Protein AF-A0A257LU63-F1 (afdb_monomer)

Secondary structure (DSSP, 8-state):
-HHHHHHT--TTS--SSSSHHHHHHHHHHHHHHTT--TT-TTTHHHHHHHHHHHHHHHHHTTT---S-SSSTTHHHHHHHHHHHHHHHHHHHHHTT---TTHHHHHHHHHHHHHHT--TTSS-BGGG-SSSS-B-HHHHHHHHHHHHHHHHH-S--TTHHHHHHHHHHHHHHTB-TTS-B-SSSSS-STT-SS-TTHHHHHHHHHHTT-TTSHHHHHHHHHHH-

Radius of gyration: 17.43 Å; Cα contacts (8 Å, |Δi|>4): 410; chains: 1; bounding box: 46×36×47 Å

Nearest PDB structures (foldseek):
  3k11-assembly1_A  TM=5.589E-01  e=1.452E-02  Bacteroides thetaiotaomicron VPI-5482
  3qwt-assembly1_A  TM=6.184E-01  e=3.283E-02  Salmonella enterica subsp. enterica serovar Paratyphi A
  3pmm-assembly1_A  TM=5.546E-01  e=8.650E-02  Klebsiella pneumoniae subsp. pneumoniae MGH 78578
  7ad2-assembly1_A  TM=6.049E-01  e=9.503E-01  Castellaniella defragrans
  6tfr-assembly1_A  TM=6.034E-01  e=1.940E+00  Castellaniella defragrans 65Phen

Structure (mmCIF, N/CA/C/O backbone):
data_AF-A0A257LU63-F1
#
_entry.id   AF-A0A257LU63-F1
#
loop_
_atom_site.group_PDB
_atom_site.id
_atom_site.type_symbol
_atom_site.label_atom_id
_atom_site.label_alt_id
_atom_site.label_comp_id
_atom_site.label_asym_id
_atom_site.label_entity_id
_atom_site.label_seq_id
_atom_site.pdbx_PDB_ins_code
_atom_site.Cartn_x
_atom_site.Cartn_y
_atom_site.Cartn_z
_atom_site.occupancy
_atom_site.B_iso_or_equiv
_atom_site.auth_seq_id
_atom_site.auth_comp_id
_atom_site.auth_asym_id
_atom_site.auth_atom_id
_atom_site.pdbx_PDB_model_num
ATOM 1 N N . ALA A 1 1 ? -7.610 -20.051 8.090 1.00 88.44 1 ALA A N 1
ATOM 2 C CA . ALA A 1 1 ? -6.736 -18.884 8.333 1.00 88.44 1 ALA A CA 1
ATOM 3 C C . ALA A 1 1 ? -7.427 -17.806 9.178 1.00 88.44 1 ALA A C 1
ATOM 5 O O . ALA A 1 1 ? -6.929 -17.521 10.255 1.00 88.44 1 ALA A O 1
ATOM 6 N N . LEU A 1 2 ? -8.590 -17.267 8.782 1.00 96.56 2 LEU A N 1
ATOM 7 C CA . LEU A 1 2 ? -9.252 -16.154 9.499 1.00 96.56 2 LEU A CA 1
ATOM 8 C C . LEU A 1 2 ? -9.575 -16.427 10.980 1.00 96.56 2 LEU A C 1
ATOM 10 O O . LEU A 1 2 ? -9.327 -15.580 11.830 1.00 96.56 2 LEU A O 1
ATOM 14 N N . LYS A 1 3 ? -10.011 -17.646 11.325 1.00 98.00 3 LYS A N 1
ATOM 15 C CA . LYS A 1 3 ? -10.206 -18.059 12.730 1.00 98.00 3 LYS A CA 1
ATOM 16 C C . LYS A 1 3 ? -8.941 -17.913 13.584 1.00 98.00 3 LYS A C 1
ATOM 18 O O . LYS A 1 3 ? -9.030 -17.562 14.755 1.00 98.00 3 LYS A O 1
ATOM 23 N N . TRP A 1 4 ? -7.765 -18.145 12.994 1.00 97.94 4 TRP A N 1
ATOM 24 C CA . TRP A 1 4 ? -6.490 -17.932 13.677 1.00 97.94 4 TRP A CA 1
ATOM 25 C C . TRP A 1 4 ? -6.220 -16.440 13.887 1.00 97.94 4 TRP A C 1
ATOM 27 O O . TRP A 1 4 ? -5.825 -16.066 14.985 1.00 97.94 4 TRP A O 1
ATOM 37 N N . LEU A 1 5 ? -6.497 -15.584 12.892 1.00 97.94 5 LEU A N 1
ATOM 38 C CA . LEU A 1 5 ? -6.372 -14.129 13.048 1.00 97.94 5 LEU A CA 1
ATOM 39 C C . LEU A 1 5 ? -7.262 -13.633 14.190 1.00 97.94 5 LEU A C 1
ATOM 41 O O . LEU A 1 5 ? -6.759 -12.982 15.101 1.00 97.94 5 LEU A O 1
ATOM 45 N N . LYS A 1 6 ? -8.539 -14.023 14.210 1.00 98.19 6 LYS A N 1
ATOM 46 C CA . LYS A 1 6 ? -9.473 -13.682 15.292 1.00 98.19 6 LYS A CA 1
ATOM 47 C C . LYS A 1 6 ? -8.956 -14.120 16.666 1.00 98.19 6 LYS A C 1
ATOM 49 O O . LYS A 1 6 ? -9.008 -13.344 17.613 1.00 98.19 6 LYS A O 1
ATOM 54 N N . ALA A 1 7 ? -8.438 -15.345 16.775 1.00 97.88 7 ALA A N 1
ATOM 55 C CA . ALA A 1 7 ? -7.936 -15.892 18.037 1.00 97.88 7 ALA A CA 1
ATOM 56 C C . ALA A 1 7 ? -6.608 -15.267 18.515 1.00 97.88 7 ALA A C 1
ATOM 58 O O . ALA A 1 7 ? -6.279 -15.391 19.690 1.00 97.88 7 ALA A O 1
ATOM 59 N N . ASN A 1 8 ? -5.851 -14.611 17.628 1.00 97.88 8 ASN A N 1
ATOM 60 C CA . ASN A 1 8 ? -4.533 -14.029 17.916 1.00 97.88 8 ASN A CA 1
ATOM 61 C C . ASN A 1 8 ? -4.518 -12.494 17.777 1.00 97.88 8 ASN A C 1
ATOM 63 O O . ASN A 1 8 ? -3.460 -11.898 17.570 1.00 97.88 8 ASN A O 1
ATOM 67 N N . GLN A 1 9 ? -5.685 -11.849 17.861 1.00 98.62 9 GLN A N 1
ATOM 68 C CA . GLN A 1 9 ? -5.787 -10.394 17.928 1.00 98.62 9 GLN A CA 1
ATOM 69 C C . GLN A 1 9 ? -5.396 -9.912 19.332 1.00 98.62 9 GLN A C 1
ATOM 71 O O . GLN A 1 9 ? -5.850 -10.457 20.339 1.00 98.62 9 GLN A O 1
ATOM 76 N N . ASN A 1 10 ? -4.564 -8.876 19.407 1.00 98.50 10 ASN A N 1
ATOM 77 C CA . ASN A 1 10 ? -4.198 -8.242 20.668 1.00 98.50 10 ASN A CA 1
ATOM 78 C C . ASN A 1 10 ? -5.412 -7.537 21.297 1.00 98.50 10 ASN A C 1
ATOM 80 O O . ASN A 1 10 ? -6.368 -7.161 20.617 1.00 98.50 10 ASN A O 1
ATOM 84 N N . SER A 1 11 ? -5.351 -7.273 22.604 1.00 97.56 11 SER A N 1
ATOM 85 C CA . SER A 1 11 ? -6.427 -6.580 23.330 1.00 97.56 11 SER A CA 1
ATOM 86 C C . SER A 1 11 ? -6.698 -5.153 22.835 1.00 97.56 11 SER A C 1
ATOM 88 O O . SER A 1 11 ? -7.805 -4.655 23.005 1.00 97.56 11 SER A O 1
ATOM 90 N N . ASP A 1 12 ? -5.702 -4.502 22.225 1.00 97.38 12 ASP A N 1
ATOM 91 C CA . ASP A 1 12 ? -5.806 -3.171 21.608 1.00 97.38 12 ASP A CA 1
ATOM 92 C C . ASP A 1 12 ? -6.374 -3.204 20.173 1.00 97.38 12 ASP A C 1
ATOM 94 O O . ASP A 1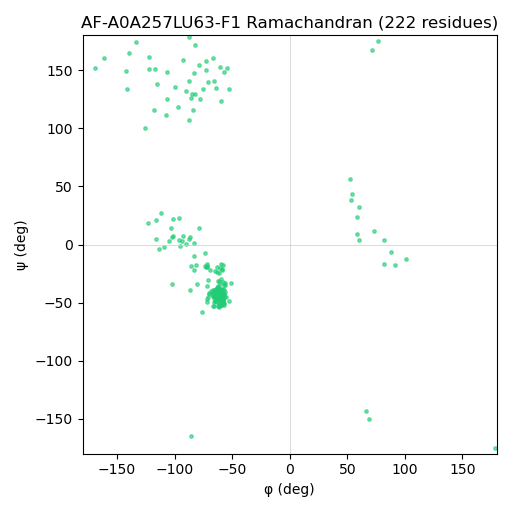 12 ? -6.475 -2.161 19.531 1.00 97.38 12 ASP A O 1
ATOM 98 N N . GLY A 1 13 ? -6.732 -4.388 19.663 1.00 98.19 13 GLY A N 1
ATOM 99 C CA . GLY A 1 13 ? -7.253 -4.593 18.312 1.00 98.19 13 GLY A CA 1
ATOM 100 C C . GLY A 1 13 ? -6.189 -4.821 17.237 1.00 98.19 13 GLY A C 1
ATOM 101 O O . GLY A 1 13 ? -6.544 -5.162 16.110 1.00 98.19 13 GLY A O 1
ATOM 102 N N . SER A 1 14 ? -4.904 -4.683 17.564 1.00 98.62 14 SER A N 1
ATOM 103 C CA . SER A 1 14 ? -3.808 -4.897 16.615 1.00 98.62 14 SER A CA 1
ATOM 104 C C . SER A 1 14 ? -3.427 -6.369 16.441 1.00 98.62 14 SER A C 1
ATOM 106 O O . SER A 1 14 ? -3.840 -7.235 17.213 1.00 98.62 14 SER A O 1
ATOM 108 N N . TRP A 1 15 ? -2.562 -6.653 15.466 1.00 98.44 15 TRP A N 1
ATOM 109 C CA . TRP A 1 15 ? -1.892 -7.948 15.314 1.00 98.44 15 TRP A CA 1
ATOM 110 C C . TRP A 1 15 ? -0.376 -7.844 15.447 1.00 98.44 15 TRP A C 1
ATOM 112 O O . TRP A 1 15 ? 0.229 -6.835 15.097 1.00 98.44 15 TRP A O 1
ATOM 122 N N . GLY A 1 16 ? 0.243 -8.933 15.910 1.00 95.81 16 GLY A N 1
ATOM 123 C CA . GLY A 1 16 ? 1.694 -9.054 16.049 1.00 95.81 16 GLY A CA 1
ATOM 124 C C . GLY A 1 16 ? 2.273 -8.314 17.261 1.00 95.81 16 GLY A C 1
ATOM 125 O O . GLY A 1 16 ? 1.576 -7.621 18.002 1.00 95.81 16 GLY A O 1
ATOM 126 N N . SER A 1 17 ? 3.577 -8.485 17.477 1.00 93.31 17 SER A N 1
ATOM 127 C CA . SER A 1 17 ? 4.333 -7.832 18.558 1.00 93.31 17 SER A CA 1
ATOM 128 C C . SER A 1 17 ? 5.172 -6.650 18.063 1.00 93.31 17 SER A C 1
ATOM 130 O O . SER A 1 17 ? 5.286 -5.647 18.760 1.00 93.31 17 SER A O 1
ATOM 132 N N . ASN A 1 18 ? 5.689 -6.742 16.835 1.00 90.81 18 ASN A N 1
ATOM 133 C CA . ASN A 1 18 ? 6.453 -5.709 16.139 1.00 90.81 18 ASN A CA 1
ATOM 134 C C . ASN A 1 18 ? 5.757 -5.357 14.820 1.00 90.81 18 ASN A C 1
ATOM 136 O O . ASN A 1 18 ? 5.123 -6.222 14.217 1.00 90.81 18 ASN A O 1
ATOM 140 N N . ARG A 1 19 ? 5.912 -4.110 14.346 1.00 94.06 19 ARG A N 1
ATOM 141 C CA . ARG A 1 19 ? 5.288 -3.626 13.094 1.00 94.06 19 ARG A CA 1
ATOM 142 C C . ARG A 1 19 ? 3.771 -3.872 13.065 1.00 94.06 19 ARG A C 1
ATOM 144 O O . ARG A 1 19 ? 3.206 -4.269 12.045 1.00 94.06 19 ARG A O 1
ATOM 151 N N . LYS A 1 20 ? 3.120 -3.690 14.217 1.00 97.56 20 LYS A N 1
ATOM 152 C CA . LYS A 1 20 ? 1.688 -3.906 14.439 1.00 97.56 20 LYS A CA 1
ATOM 153 C C . LYS A 1 20 ? 0.803 -3.199 13.417 1.00 97.56 20 LYS A C 1
ATOM 155 O O . LYS A 1 20 ? -0.237 -3.744 13.073 1.00 97.56 20 LYS A O 1
ATOM 160 N N . VAL A 1 21 ? 1.192 -2.031 12.903 1.00 98.38 21 VAL A N 1
ATOM 161 C CA . VAL A 1 21 ? 0.451 -1.348 11.829 1.00 98.38 21 VAL A CA 1
ATOM 162 C C . VAL A 1 21 ? 0.413 -2.207 10.565 1.00 98.38 21 VAL A C 1
ATOM 164 O O . VAL A 1 21 ? -0.675 -2.520 10.088 1.00 98.38 21 VAL A O 1
ATOM 167 N N . ALA A 1 22 ? 1.569 -2.663 10.067 1.00 98.19 22 ALA A N 1
ATOM 168 C CA . ALA A 1 22 ? 1.619 -3.553 8.903 1.00 98.19 22 ALA A CA 1
ATOM 169 C C . ALA A 1 22 ? 0.879 -4.870 9.162 1.00 98.19 22 ALA A C 1
ATOM 171 O O . ALA A 1 22 ? 0.091 -5.311 8.332 1.00 98.19 22 ALA A O 1
ATOM 172 N N . MET A 1 23 ? 1.103 -5.489 10.323 1.00 98.38 23 MET A N 1
ATOM 173 C CA . MET A 1 23 ? 0.470 -6.767 10.670 1.00 98.38 23 MET A CA 1
ATOM 174 C C . MET A 1 23 ? -1.053 -6.647 10.772 1.00 98.38 23 MET A C 1
ATOM 176 O O . MET A 1 23 ? -1.773 -7.526 10.303 1.00 98.38 23 MET A O 1
ATOM 180 N N . THR A 1 24 ? -1.551 -5.539 11.323 1.00 98.75 24 THR A N 1
ATOM 181 C CA . THR A 1 24 ? -2.988 -5.241 11.365 1.00 98.75 24 THR A CA 1
ATOM 182 C C . THR A 1 24 ? -3.533 -4.986 9.967 1.00 98.75 24 THR A C 1
ATOM 184 O O . THR A 1 24 ? -4.589 -5.513 9.630 1.00 98.75 24 THR A O 1
ATOM 187 N N . GLY A 1 25 ? -2.798 -4.254 9.125 1.00 98.62 25 GLY A N 1
ATOM 188 C CA . GLY A 1 25 ? -3.181 -4.058 7.731 1.00 98.62 25 GLY A CA 1
ATOM 189 C C . GLY A 1 25 ? -3.288 -5.382 6.969 1.00 98.62 25 GLY A C 1
ATOM 190 O O . GLY A 1 25 ? -4.300 -5.624 6.321 1.00 98.62 25 GLY A O 1
ATOM 191 N N . PHE A 1 26 ? -2.328 -6.299 7.124 1.00 98.56 26 PHE A N 1
ATOM 192 C CA . PHE A 1 26 ? -2.415 -7.638 6.528 1.00 98.56 26 PHE A CA 1
ATOM 193 C C . PHE A 1 26 ? -3.611 -8.447 7.033 1.00 98.56 26 PHE A C 1
ATOM 195 O O . PHE A 1 26 ? -4.287 -9.092 6.232 1.00 98.56 26 PHE A O 1
ATOM 202 N N . ALA A 1 27 ? -3.882 -8.423 8.341 1.00 98.62 27 ALA A N 1
ATOM 203 C CA . ALA A 1 27 ? -5.024 -9.130 8.911 1.00 98.62 27 ALA A CA 1
ATOM 204 C C . ALA A 1 27 ? -6.349 -8.60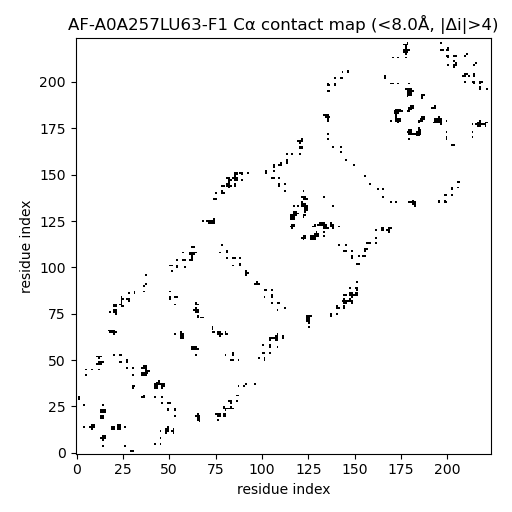4 8.339 1.00 98.62 27 ALA A C 1
ATOM 206 O O . ALA A 1 27 ? -7.194 -9.395 7.923 1.00 98.62 27 ALA A O 1
ATOM 207 N N . LEU A 1 28 ? -6.501 -7.280 8.251 1.00 98.75 28 LEU A N 1
ATOM 208 C CA . LEU A 1 28 ? -7.671 -6.635 7.658 1.00 98.75 28 LEU A CA 1
ATOM 209 C C . LEU A 1 28 ? -7.814 -6.947 6.167 1.00 98.75 28 LEU A C 1
ATOM 211 O O . LEU A 1 28 ? -8.890 -7.348 5.742 1.00 98.75 28 LEU A O 1
ATOM 215 N N . LEU A 1 29 ? -6.738 -6.854 5.382 1.00 98.50 29 LEU A N 1
ATOM 216 C CA . LEU A 1 29 ? -6.768 -7.214 3.960 1.00 98.50 29 LEU A CA 1
ATOM 217 C C . LEU A 1 29 ? -7.155 -8.687 3.748 1.00 98.50 29 LEU A C 1
ATOM 219 O O . LEU A 1 29 ? -7.856 -9.001 2.790 1.00 98.50 29 LEU A O 1
ATOM 223 N N . ALA A 1 30 ? -6.755 -9.591 4.648 1.00 98.44 30 ALA A N 1
ATOM 224 C CA . ALA A 1 30 ? -7.183 -10.988 4.600 1.00 98.44 30 ALA A CA 1
ATOM 225 C C . ALA A 1 30 ? -8.682 -11.155 4.902 1.00 98.44 30 ALA A C 1
ATOM 227 O O . ALA A 1 30 ? -9.342 -11.953 4.237 1.00 98.44 30 ALA A O 1
ATOM 228 N N . TYR A 1 31 ? -9.222 -10.409 5.872 1.00 98.44 31 TYR A N 1
ATOM 229 C CA . TYR A 1 31 ? -10.664 -10.372 6.129 1.00 98.44 31 TYR A CA 1
ATOM 230 C C . TYR A 1 31 ? -11.429 -9.835 4.914 1.00 98.44 31 TYR A C 1
ATOM 232 O O . TYR A 1 31 ? -12.302 -10.524 4.387 1.00 98.44 31 TYR A O 1
ATOM 240 N N . PHE A 1 32 ? -11.042 -8.666 4.405 1.00 97.69 32 PHE A N 1
ATOM 241 C CA . PHE A 1 32 ? -11.700 -8.013 3.271 1.00 97.69 32 PHE A CA 1
ATOM 242 C C . PHE A 1 32 ? -11.607 -8.831 1.981 1.00 97.69 32 PHE A C 1
ATOM 244 O O . PHE A 1 32 ? -12.585 -8.927 1.242 1.00 97.69 32 PHE A O 1
ATOM 251 N N . GLY A 1 33 ? -10.479 -9.504 1.742 1.00 96.38 33 GLY A N 1
ATOM 252 C CA . GLY A 1 33 ? -10.317 -10.429 0.618 1.00 96.38 33 GLY A CA 1
ATOM 253 C C . GLY A 1 33 ? -11.249 -11.646 0.676 1.00 96.38 33 GLY A C 1
ATOM 254 O O . GLY A 1 33 ? -11.489 -12.279 -0.348 1.00 96.38 33 GLY A O 1
ATOM 255 N N . HIS A 1 34 ? -11.799 -11.959 1.851 1.00 96.50 34 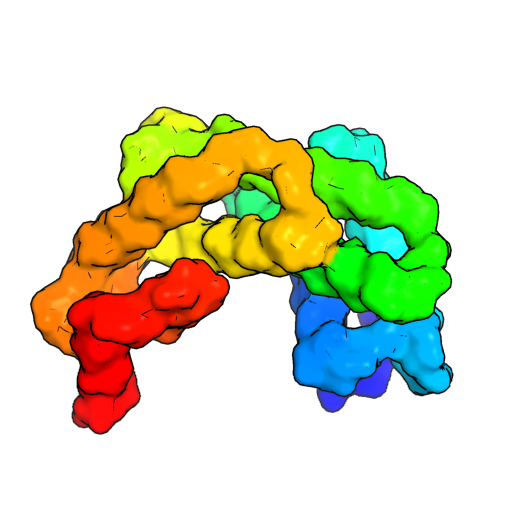HIS A N 1
ATOM 256 C CA . HIS A 1 34 ? -12.828 -12.980 2.054 1.00 96.50 34 HIS A CA 1
ATOM 257 C C . HIS A 1 34 ? -14.232 -12.370 2.247 1.00 96.50 34 HIS A C 1
ATOM 259 O O . HIS A 1 34 ? -15.152 -13.052 2.694 1.00 96.50 34 HIS A O 1
ATOM 265 N N . CYS A 1 35 ? -14.389 -11.082 1.923 1.00 95.25 35 CYS A N 1
ATOM 266 C CA . CYS A 1 35 ? -15.606 -10.291 2.111 1.00 95.25 35 CYS A CA 1
ATOM 267 C C . CYS A 1 35 ? -16.098 -10.220 3.567 1.00 95.25 35 CYS A C 1
ATOM 269 O O . CYS A 1 35 ? -17.277 -9.963 3.806 1.00 95.25 35 CYS A O 1
ATOM 271 N N . GLU A 1 36 ? -15.207 -10.414 4.542 1.00 97.56 36 GLU A N 1
ATOM 272 C CA . GLU A 1 36 ? -15.522 -10.208 5.953 1.00 97.56 36 GLU A CA 1
ATOM 273 C C . GLU A 1 36 ? -15.399 -8.727 6.308 1.00 97.56 36 GLU A C 1
ATOM 275 O O . GLU A 1 36 ? -14.387 -8.091 6.020 1.00 97.56 36 GLU A O 1
ATOM 280 N N . THR A 1 37 ? -16.427 -8.167 6.939 1.00 96.38 37 THR A N 1
ATOM 281 C CA . THR A 1 37 ? -16.561 -6.726 7.215 1.00 96.38 37 THR A CA 1
ATOM 282 C C . THR A 1 37 ? -16.987 -6.503 8.670 1.00 96.38 37 THR A C 1
ATOM 284 O O . THR A 1 37 ? -17.287 -7.477 9.360 1.00 96.38 37 THR A O 1
ATOM 287 N N . PRO A 1 38 ? -17.063 -5.257 9.184 1.00 96.88 38 PRO A N 1
ATOM 288 C CA . PRO A 1 38 ? -17.495 -5.005 10.564 1.00 96.88 38 PRO A CA 1
ATOM 289 C C . PRO A 1 38 ? -18.895 -5.523 10.926 1.00 96.88 38 PRO A C 1
ATOM 291 O O . PRO A 1 38 ? -19.186 -5.652 12.110 1.00 96.88 38 PRO A O 1
ATOM 294 N N . ILE A 1 39 ? -19.745 -5.831 9.939 1.00 96.69 39 ILE A N 1
ATOM 295 C CA . ILE A 1 39 ? -21.085 -6.405 10.152 1.00 96.69 39 ILE A CA 1
ATOM 296 C C . ILE A 1 39 ? -21.121 -7.936 10.042 1.00 96.69 39 ILE A C 1
ATOM 298 O O . ILE A 1 39 ? -22.184 -8.525 10.199 1.00 96.69 39 ILE A O 1
ATOM 302 N N . SER A 1 40 ? -19.994 -8.590 9.755 1.00 97.12 40 SER A N 1
ATOM 303 C CA . SER A 1 40 ? -19.930 -10.050 9.681 1.00 97.12 40 SER A CA 1
ATOM 304 C C . SER A 1 40 ? -20.219 -10.702 11.034 1.00 97.12 40 SER A C 1
ATOM 306 O O . SER A 1 40 ? -19.598 -10.344 12.034 1.00 97.12 40 SER A O 1
ATOM 308 N N . ASP A 1 41 ? -21.050 -11.747 11.044 1.00 97.31 41 ASP A N 1
ATOM 309 C CA . ASP A 1 41 ? -21.437 -12.462 12.270 1.00 97.31 41 ASP A CA 1
ATOM 310 C C . ASP A 1 41 ? -20.233 -13.033 13.042 1.00 97.31 41 ASP A C 1
ATOM 312 O O . ASP A 1 41 ? -20.127 -12.885 14.260 1.00 97.31 41 ASP A O 1
ATOM 316 N N . GLU A 1 42 ? -19.300 -13.705 12.352 1.00 97.88 42 GLU A N 1
ATOM 317 C CA . GLU A 1 42 ? -18.160 -14.345 13.022 1.00 97.88 42 GLU A CA 1
ATOM 318 C C . GLU A 1 42 ? -16.983 -13.379 13.228 1.00 97.88 42 GLU A C 1
ATOM 320 O O . GLU A 1 42 ? -16.315 -13.434 14.266 1.00 97.88 42 GLU A O 1
ATOM 325 N N . PHE A 1 43 ? -16.696 -12.515 12.255 1.00 98.31 43 PHE A N 1
ATOM 326 C CA . PHE A 1 43 ? -15.444 -11.751 12.208 1.00 98.31 43 PHE A CA 1
ATOM 327 C C . PHE A 1 43 ? -15.616 -10.238 12.386 1.00 98.31 43 PHE A C 1
ATOM 329 O O . PHE A 1 43 ? -14.604 -9.541 12.492 1.00 98.31 43 PHE A O 1
ATOM 336 N N . GLY A 1 44 ? -16.849 -9.730 12.489 1.00 97.88 44 GLY A N 1
ATOM 337 C CA . GLY A 1 44 ? -17.154 -8.297 12.505 1.00 97.88 44 GLY A CA 1
ATOM 338 C C . GLY A 1 44 ? -16.465 -7.531 13.623 1.00 97.88 44 GLY A C 1
ATOM 339 O O . GLY A 1 44 ? -15.728 -6.581 13.355 1.00 97.88 44 GLY A O 1
ATOM 340 N N . ASP A 1 45 ? -16.569 -8.021 14.858 1.00 98.25 45 ASP A N 1
ATOM 341 C CA . ASP A 1 45 ? -15.879 -7.426 16.010 1.00 98.25 45 ASP A CA 1
ATOM 342 C C . ASP A 1 45 ? -14.357 -7.376 15.828 1.00 98.25 45 ASP A C 1
ATOM 344 O O . ASP A 1 45 ? -13.701 -6.414 16.237 1.00 98.25 45 ASP A O 1
ATOM 348 N N . SER A 1 46 ? -13.774 -8.418 15.225 1.00 98.44 46 SER A N 1
ATOM 349 C CA . SER A 1 46 ? -12.329 -8.480 14.998 1.00 98.44 46 SER A CA 1
ATOM 350 C C . SER A 1 46 ? -11.904 -7.468 13.935 1.00 98.44 46 SER A C 1
ATOM 352 O O . SER A 1 46 ? -10.931 -6.737 14.147 1.00 98.44 46 SER A O 1
ATOM 354 N N . CYS A 1 47 ? -12.674 -7.359 12.848 1.00 98.06 47 CYS A N 1
ATOM 355 C CA . CYS A 1 47 ? -12.473 -6.361 11.800 1.00 98.06 47 CYS A CA 1
ATOM 356 C C . CYS A 1 47 ? -12.566 -4.943 12.368 1.00 98.06 47 CYS A C 1
ATOM 358 O O . CYS A 1 47 ? -11.636 -4.153 12.206 1.00 98.06 47 CYS A O 1
ATOM 360 N N . LEU A 1 48 ? -13.644 -4.633 13.095 1.00 98.44 48 LEU A N 1
ATOM 361 C CA . LEU A 1 48 ? -13.883 -3.301 13.648 1.00 98.44 48 LEU A CA 1
ATOM 362 C C . LEU A 1 48 ? -12.749 -2.860 14.579 1.00 98.44 48 LEU A C 1
ATOM 364 O O . LEU A 1 48 ? -12.247 -1.746 14.453 1.00 98.44 48 LEU A O 1
ATOM 368 N N . LYS A 1 49 ? -12.286 -3.745 15.468 1.00 98.75 49 LYS A N 1
ATOM 369 C CA . LYS A 1 49 ? -11.155 -3.460 16.365 1.00 98.75 49 LYS A CA 1
ATOM 370 C C . LYS A 1 49 ? -9.859 -3.174 15.605 1.00 98.75 49 LYS A C 1
ATOM 372 O O . LYS A 1 49 ? -9.136 -2.253 15.978 1.00 98.75 49 LYS A O 1
ATOM 377 N N . GLY A 1 50 ? -9.585 -3.915 14.531 1.00 98.75 50 GLY A N 1
ATOM 378 C CA . GLY A 1 50 ? -8.424 -3.670 13.672 1.00 98.75 50 GLY A CA 1
ATOM 379 C C . GLY A 1 50 ? -8.489 -2.317 12.966 1.00 98.75 50 GLY A C 1
ATOM 380 O O . GLY A 1 50 ? -7.504 -1.579 12.947 1.00 98.75 50 GLY A O 1
ATOM 381 N N . ILE A 1 51 ? -9.661 -1.966 12.429 1.00 98.81 51 ILE A N 1
ATOM 382 C CA . ILE A 1 51 ? -9.895 -0.669 11.780 1.00 98.81 51 ILE A CA 1
ATOM 383 C C . ILE A 1 51 ? -9.693 0.461 12.793 1.00 98.81 51 ILE A C 1
ATOM 385 O O . ILE A 1 51 ? -8.917 1.380 12.542 1.00 98.81 51 ILE A O 1
ATOM 389 N N . VAL A 1 52 ? -10.333 0.370 13.963 1.00 98.69 52 VAL A N 1
ATOM 390 C CA . VAL A 1 52 ? -10.226 1.376 15.031 1.00 98.69 52 VAL A CA 1
ATOM 391 C C . VAL A 1 52 ? -8.780 1.534 15.507 1.00 98.69 52 VAL A C 1
ATOM 393 O O . VAL A 1 52 ? -8.336 2.660 15.725 1.00 98.69 52 VAL A O 1
ATOM 396 N N . TYR A 1 53 ? -8.013 0.444 15.614 1.00 98.81 53 TYR A N 1
ATOM 397 C CA . TYR A 1 53 ? -6.586 0.516 15.931 1.00 98.81 53 TYR A CA 1
ATOM 398 C C . TYR A 1 53 ? -5.818 1.380 14.918 1.00 98.81 53 TYR A C 1
ATOM 400 O O . TYR A 1 53 ? -5.123 2.317 15.316 1.00 98.81 53 TYR A O 1
ATOM 408 N N . LEU A 1 54 ? -5.966 1.109 13.615 1.00 98.88 54 LEU A N 1
ATOM 409 C CA . LEU A 1 54 ? -5.281 1.876 12.569 1.00 98.88 54 LEU A CA 1
ATOM 410 C C . LEU A 1 54 ? -5.738 3.340 12.527 1.00 98.88 54 LEU A C 1
ATOM 412 O O . LEU A 1 54 ? -4.899 4.232 12.398 1.00 98.88 54 LEU A O 1
ATOM 416 N N . VAL A 1 55 ? -7.038 3.600 12.696 1.00 98.81 55 VAL A N 1
ATOM 417 C CA . VAL A 1 55 ? -7.584 4.964 12.780 1.00 98.81 55 VAL A CA 1
ATOM 418 C C . VAL A 1 55 ? -6.959 5.728 13.946 1.00 98.81 55 VAL A C 1
ATOM 420 O O . VAL A 1 55 ? -6.502 6.854 13.760 1.00 98.81 55 VAL A O 1
ATOM 423 N N . ASN A 1 56 ? -6.864 5.118 15.129 1.00 98.56 56 ASN A N 1
ATOM 424 C CA . ASN A 1 56 ? -6.256 5.751 16.299 1.00 98.56 56 ASN A CA 1
ATOM 425 C C . ASN A 1 56 ? -4.772 6.071 16.082 1.00 98.56 56 ASN A C 1
ATOM 427 O O . ASN A 1 56 ? -4.324 7.159 16.446 1.00 98.56 56 ASN A O 1
ATOM 431 N N . VAL A 1 57 ? -4.014 5.162 15.456 1.00 98.56 57 VAL A N 1
ATOM 432 C CA . VAL A 1 57 ? -2.613 5.426 15.089 1.00 98.56 57 VAL A CA 1
ATOM 433 C C . VAL A 1 57 ? -2.525 6.617 14.134 1.00 98.56 57 VAL A C 1
ATOM 435 O O . VAL A 1 57 ? -1.717 7.516 14.359 1.00 98.56 57 VAL A O 1
ATOM 438 N N . GLY A 1 58 ? -3.364 6.654 13.099 1.00 98.50 58 GLY A N 1
ATOM 439 C CA . GLY A 1 58 ? -3.371 7.750 12.134 1.00 98.50 58 GLY A CA 1
ATOM 440 C C . GLY A 1 58 ? -3.771 9.087 12.758 1.00 98.50 58 GLY A C 1
ATOM 441 O O . GLY A 1 58 ? -3.122 10.094 12.494 1.00 98.50 58 GLY A O 1
ATOM 442 N N . LEU A 1 59 ? -4.765 9.111 13.650 1.00 98.06 59 LEU A N 1
ATOM 443 C CA . LEU A 1 59 ? -5.159 10.318 14.388 1.00 98.06 59 LEU A CA 1
ATOM 444 C C . LEU A 1 59 ? -4.011 10.888 15.225 1.00 98.06 59 LEU A C 1
ATOM 446 O O . LEU A 1 59 ? -3.790 12.096 15.228 1.00 98.06 59 LEU A O 1
ATOM 450 N N . GLN A 1 60 ? -3.260 10.029 15.912 1.00 97.81 60 GLN A N 1
ATOM 451 C CA . GLN A 1 60 ? -2.133 10.451 16.749 1.00 97.81 60 GLN A CA 1
ATOM 452 C C . GLN A 1 60 ? -0.945 10.984 15.939 1.00 97.81 60 GLN A C 1
ATOM 454 O O . GLN A 1 60 ? -0.114 11.711 16.479 1.00 97.81 60 GLN A O 1
ATOM 459 N N . ASN A 1 61 ? -0.849 10.618 14.660 1.00 97.81 61 ASN A N 1
ATOM 460 C CA . ASN A 1 61 ? 0.324 10.880 13.830 1.00 97.81 61 ASN A CA 1
ATOM 461 C C . ASN A 1 61 ? 0.008 11.667 12.554 1.00 97.81 61 ASN A C 1
ATOM 463 O O . ASN A 1 61 ? 0.832 11.678 11.637 1.00 97.81 61 ASN A O 1
ATOM 467 N N . ASP A 1 62 ? -1.142 12.340 12.522 1.00 97.25 62 ASP A N 1
ATOM 468 C CA . ASP A 1 62 ? -1.625 13.152 11.402 1.00 97.25 62 ASP A CA 1
ATOM 469 C C . ASP A 1 62 ? -1.628 12.385 10.066 1.00 97.25 62 ASP A C 1
ATOM 471 O O . ASP A 1 62 ? -0.946 12.721 9.103 1.00 97.25 62 ASP A O 1
ATOM 475 N N . GLY A 1 63 ? -2.333 11.254 10.050 1.00 97.50 63 GLY A N 1
ATOM 476 C CA . GLY A 1 63 ? -2.466 10.368 8.891 1.00 97.50 63 GLY A CA 1
ATOM 477 C C . GLY A 1 63 ? -1.300 9.404 8.678 1.00 97.50 63 GLY A C 1
ATOM 478 O O . GLY A 1 63 ? -1.471 8.402 7.989 1.00 97.50 63 GLY A O 1
ATOM 479 N N . ARG A 1 64 ? -0.130 9.627 9.285 1.00 98.44 64 ARG A N 1
ATOM 480 C CA . ARG A 1 64 ? 0.996 8.684 9.173 1.00 98.44 64 ARG A CA 1
ATOM 481 C C . ARG A 1 64 ? 0.705 7.400 9.951 1.00 98.44 64 ARG A C 1
ATOM 483 O O . ARG A 1 64 ? 0.195 7.432 11.066 1.00 98.44 64 ARG A O 1
ATOM 490 N N . LEU A 1 65 ? 1.080 6.257 9.381 1.00 98.44 65 LEU A N 1
ATOM 491 C CA . LEU A 1 65 ? 0.774 4.933 9.934 1.00 98.44 65 LEU A CA 1
ATOM 492 C C . LEU A 1 65 ? 2.060 4.121 10.090 1.00 98.44 65 LEU A C 1
ATOM 494 O O . LEU A 1 65 ? 2.568 3.554 9.134 1.00 98.44 65 LEU A O 1
ATOM 498 N N . ALA A 1 66 ? 2.591 4.056 11.303 1.00 97.44 66 ALA A N 1
ATOM 499 C CA . ALA A 1 66 ? 3.655 3.130 11.683 1.00 97.44 66 ALA A CA 1
ATOM 500 C C . ALA A 1 66 ? 3.692 3.018 13.208 1.00 97.44 66 ALA A C 1
ATOM 502 O O . ALA A 1 66 ? 3.223 3.914 13.910 1.00 97.44 66 ALA A O 1
ATOM 503 N N . ASN A 1 67 ? 4.292 1.954 13.742 1.00 91.75 67 ASN A N 1
ATOM 504 C CA . ASN A 1 67 ? 4.583 1.906 15.181 1.00 91.75 67 ASN A CA 1
ATOM 505 C C . ASN A 1 67 ? 5.726 2.837 15.596 1.00 91.75 67 ASN A C 1
ATOM 507 O O . ASN A 1 67 ? 5.850 3.166 16.773 1.00 91.75 67 ASN A O 1
ATOM 511 N N . GLY A 1 68 ? 6.559 3.251 14.643 1.00 92.69 68 GLY A N 1
ATOM 512 C CA . GLY A 1 68 ? 7.610 4.236 14.841 1.00 92.69 68 GLY A CA 1
ATOM 513 C C . GLY A 1 68 ? 8.203 4.691 13.511 1.00 92.69 68 GLY A C 1
ATOM 514 O O . GLY A 1 68 ? 8.224 3.939 12.539 1.00 92.69 68 GLY A O 1
ATOM 515 N N . PHE A 1 69 ? 8.709 5.923 13.486 1.00 93.25 69 PHE A N 1
ATOM 516 C CA . PHE A 1 69 ? 9.157 6.605 12.262 1.00 93.25 69 PHE A CA 1
ATOM 517 C C . PHE A 1 69 ? 10.683 6.672 12.111 1.00 93.25 69 PHE A C 1
ATOM 519 O O . PHE A 1 69 ? 11.190 7.282 11.179 1.00 93.25 69 PHE A O 1
ATOM 526 N N . THR A 1 70 ? 11.434 6.065 13.033 1.00 89.69 70 THR A N 1
ATOM 527 C CA . THR A 1 70 ? 12.907 6.104 13.036 1.00 89.69 70 THR A CA 1
ATOM 528 C C . THR A 1 70 ? 13.543 5.062 12.121 1.00 89.69 70 THR A C 1
ATOM 530 O O . THR A 1 70 ? 14.695 5.202 11.727 1.00 89.69 70 THR A O 1
ATOM 533 N N . SER A 1 71 ? 12.819 3.990 11.797 1.00 90.12 71 SER A N 1
ATOM 534 C CA . SER A 1 71 ? 13.326 2.922 10.940 1.00 90.12 71 SER A CA 1
ATOM 535 C C . SER A 1 71 ? 13.013 3.207 9.482 1.00 90.12 71 SER A C 1
ATOM 537 O O . SER A 1 71 ? 11.853 3.419 9.151 1.00 90.12 71 SER A O 1
ATOM 539 N N . ASN A 1 72 ? 14.001 3.072 8.598 1.00 90.50 72 ASN A N 1
ATOM 540 C CA . ASN A 1 72 ? 13.829 3.403 7.183 1.00 90.50 72 ASN A CA 1
ATOM 541 C C . ASN A 1 72 ? 12.720 2.625 6.452 1.00 90.50 72 ASN A C 1
ATOM 543 O O . ASN A 1 72 ? 12.223 3.072 5.424 1.00 90.50 72 ASN A O 1
ATOM 547 N N . SER A 1 73 ? 12.302 1.471 6.973 1.00 91.31 73 SER A N 1
ATOM 548 C CA . SER A 1 73 ? 11.243 0.650 6.380 1.00 91.31 73 SER A CA 1
ATOM 549 C C . SER A 1 73 ? 9.826 1.016 6.835 1.00 91.31 73 SER A C 1
ATOM 551 O O . SER A 1 73 ? 8.879 0.335 6.444 1.00 91.31 73 SER A O 1
ATOM 553 N N . TRP A 1 74 ? 9.640 2.080 7.629 1.00 96.12 74 TRP A N 1
ATOM 554 C CA . TRP A 1 74 ? 8.308 2.509 8.085 1.00 96.12 74 TRP A CA 1
ATOM 555 C C . TRP A 1 74 ? 7.358 2.848 6.922 1.00 96.12 74 TRP A C 1
ATOM 557 O O . TRP A 1 74 ? 6.144 2.745 7.067 1.00 96.12 74 TRP A O 1
ATOM 567 N N . CYS A 1 75 ? 7.901 3.157 5.740 1.00 97.06 75 CYS A N 1
ATOM 568 C CA . CYS A 1 75 ? 7.137 3.350 4.509 1.00 97.06 75 CYS A CA 1
ATOM 569 C C . CYS A 1 75 ? 6.318 2.126 4.077 1.00 97.06 75 CYS A C 1
ATOM 571 O O . CYS A 1 75 ? 5.251 2.289 3.487 1.00 97.06 75 CYS A O 1
ATOM 573 N N . TYR A 1 76 ? 6.769 0.910 4.401 1.00 97.88 76 TYR A N 1
ATOM 574 C CA . TYR A 1 76 ? 5.976 -0.300 4.180 1.00 97.88 76 TYR A CA 1
ATOM 575 C C . TYR A 1 76 ? 4.801 -0.376 5.145 1.00 97.88 76 TYR A C 1
ATOM 577 O O . TYR A 1 76 ? 3.686 -0.659 4.720 1.00 97.88 76 TYR A O 1
ATOM 585 N N . GLU A 1 77 ? 5.035 -0.099 6.433 1.00 97.88 77 GLU A N 1
ATOM 586 C CA . GLU A 1 77 ? 3.951 -0.058 7.418 1.00 97.88 77 GLU A CA 1
ATOM 587 C C . GLU A 1 77 ? 2.893 0.962 7.025 1.00 97.88 77 GLU A C 1
ATOM 589 O O . GLU A 1 77 ? 1.705 0.641 7.074 1.00 97.88 77 GLU A O 1
ATOM 594 N N . HIS A 1 78 ? 3.328 2.139 6.567 1.00 98.69 78 HIS A N 1
ATOM 595 C CA . HIS A 1 78 ? 2.406 3.176 6.143 1.00 98.69 78 HIS A CA 1
ATOM 596 C C . HIS A 1 78 ? 1.559 2.719 4.968 1.00 98.69 78 HIS A C 1
ATOM 598 O O . HIS A 1 78 ? 0.340 2.729 5.079 1.00 98.69 78 HIS A O 1
ATOM 604 N N . ALA A 1 79 ? 2.171 2.231 3.890 1.00 98.75 79 ALA A N 1
ATOM 605 C CA . ALA A 1 79 ? 1.422 1.779 2.724 1.00 98.75 79 ALA A CA 1
ATOM 606 C C . ALA A 1 79 ? 0.457 0.627 3.034 1.00 98.75 79 ALA A C 1
ATOM 608 O O . ALA A 1 79 ? -0.692 0.661 2.604 1.00 98.75 79 ALA A O 1
ATOM 609 N N . ILE A 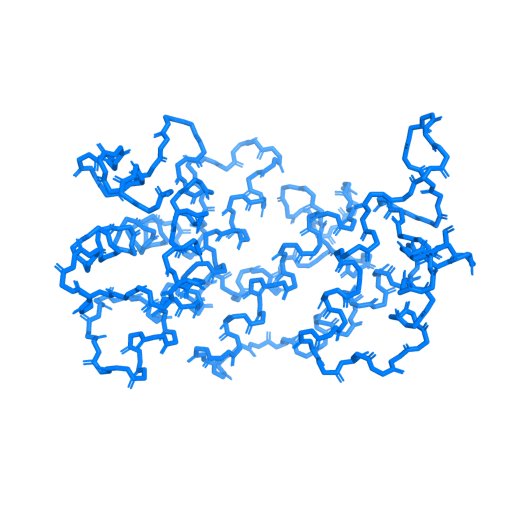1 80 ? 0.892 -0.376 3.803 1.00 98.81 80 ILE A N 1
ATOM 610 C CA . ILE A 1 80 ? 0.053 -1.532 4.154 1.00 98.81 80 ILE A CA 1
ATOM 611 C C . ILE A 1 80 ? -1.130 -1.094 5.028 1.00 98.81 80 ILE A C 1
ATOM 613 O O . ILE A 1 80 ? -2.264 -1.513 4.791 1.00 98.81 80 ILE A O 1
ATOM 617 N N . GLY A 1 81 ? -0.887 -0.224 6.013 1.00 98.81 81 GLY A N 1
ATOM 618 C CA . GLY A 1 81 ? -1.943 0.351 6.845 1.00 98.81 81 GLY A CA 1
ATOM 619 C C . GLY A 1 81 ? -2.917 1.208 6.034 1.00 98.81 81 GLY A C 1
ATOM 620 O O . GLY A 1 81 ? -4.127 1.054 6.177 1.00 98.81 81 GLY A O 1
ATOM 621 N N . THR A 1 82 ? -2.406 2.061 5.145 1.00 98.94 82 THR A N 1
ATOM 622 C CA . THR A 1 82 ? -3.217 2.929 4.279 1.00 98.94 82 THR A CA 1
ATOM 623 C C . THR A 1 82 ? -4.068 2.113 3.312 1.00 98.94 82 THR A C 1
ATOM 625 O O . THR A 1 82 ? -5.239 2.430 3.131 1.00 98.94 82 THR A O 1
ATOM 628 N N . TYR A 1 83 ? -3.529 1.031 2.741 1.00 98.88 83 TYR A N 1
ATOM 629 C CA . TYR A 1 83 ? -4.297 0.109 1.903 1.00 98.88 83 TYR A CA 1
ATOM 630 C C . TYR A 1 83 ? -5.471 -0.480 2.696 1.00 98.88 83 TYR A C 1
ATOM 632 O O . TYR A 1 83 ? -6.624 -0.353 2.284 1.00 98.88 83 TYR A O 1
ATOM 640 N N . ALA A 1 84 ? -5.208 -1.036 3.880 1.00 98.88 84 ALA A N 1
ATOM 641 C CA . ALA A 1 84 ? -6.266 -1.587 4.719 1.00 98.88 84 ALA A CA 1
ATOM 642 C C . ALA A 1 84 ? -7.327 -0.542 5.106 1.00 98.88 84 ALA A C 1
ATOM 644 O O . ALA A 1 84 ? -8.515 -0.857 5.095 1.00 98.88 84 ALA A O 1
ATOM 645 N N . LEU A 1 85 ? -6.928 0.699 5.407 1.00 98.81 85 LEU A N 1
ATOM 646 C CA . LEU A 1 85 ? -7.872 1.787 5.669 1.00 98.81 85 LEU A CA 1
ATOM 647 C C . LEU A 1 85 ? -8.683 2.176 4.427 1.00 98.81 85 LEU A C 1
ATOM 649 O O . LEU A 1 85 ? -9.879 2.404 4.558 1.00 98.81 85 LEU A O 1
ATOM 653 N N . GLY A 1 86 ? -8.081 2.204 3.236 1.00 98.69 86 GLY A N 1
ATOM 654 C CA . GLY A 1 86 ? -8.782 2.469 1.975 1.00 98.69 86 GLY A CA 1
ATOM 655 C C . GLY A 1 86 ? -9.879 1.443 1.678 1.00 98.69 86 GLY A C 1
ATOM 656 O O . GLY A 1 86 ? -11.012 1.817 1.365 1.00 98.69 86 GLY A O 1
ATOM 657 N N . GLU A 1 87 ? -9.576 0.156 1.851 1.00 98.56 87 GLU A N 1
ATOM 658 C CA . GLU A 1 87 ? -10.564 -0.925 1.717 1.00 98.56 87 GLU A CA 1
ATOM 659 C C . GLU A 1 87 ? -11.650 -0.816 2.796 1.00 98.56 87 GLU A C 1
ATOM 661 O O . GLU A 1 87 ? -12.841 -0.799 2.484 1.00 98.56 87 GLU A O 1
ATOM 666 N N . ALA A 1 88 ? -11.255 -0.643 4.063 1.00 98.56 88 ALA A N 1
ATOM 667 C CA . ALA A 1 88 ? -12.190 -0.479 5.176 1.00 98.56 88 ALA A CA 1
ATOM 668 C C . ALA A 1 88 ? -13.137 0.710 4.963 1.00 98.56 88 ALA A C 1
ATOM 670 O O . ALA A 1 88 ? -14.340 0.593 5.172 1.00 98.56 88 ALA A O 1
ATOM 671 N N . ALA A 1 89 ? -12.606 1.853 4.532 1.00 98.50 89 ALA A N 1
ATOM 672 C CA . ALA A 1 89 ? -13.364 3.063 4.255 1.00 98.50 89 ALA A CA 1
ATOM 673 C C . ALA A 1 89 ? -14.363 2.861 3.109 1.00 98.50 89 ALA A C 1
ATOM 675 O O . ALA A 1 89 ? -15.478 3.375 3.184 1.00 98.50 89 ALA A O 1
ATOM 676 N N . THR A 1 90 ? -13.993 2.088 2.087 1.00 98.12 90 THR A N 1
ATOM 677 C CA . THR A 1 90 ? -14.890 1.721 0.983 1.00 98.12 90 THR A CA 1
ATOM 678 C C . THR A 1 90 ? -16.027 0.831 1.481 1.00 98.12 90 THR A C 1
ATOM 680 O O . THR A 1 90 ? -17.187 1.206 1.329 1.00 98.12 90 THR A O 1
ATOM 683 N N . PHE A 1 91 ? -15.722 -0.273 2.174 1.00 97.50 91 PHE A N 1
ATOM 684 C CA . PHE A 1 91 ? -16.749 -1.159 2.736 1.00 97.50 91 PHE A CA 1
ATOM 685 C C . PHE A 1 91 ? -17.675 -0.439 3.715 1.00 97.50 91 PHE A C 1
ATOM 687 O O . PHE A 1 91 ? -18.891 -0.568 3.615 1.00 97.50 91 PHE A O 1
ATOM 694 N N . CYS A 1 92 ? -17.123 0.333 4.651 1.00 96.88 92 CYS A N 1
ATOM 695 C CA . CYS A 1 92 ? -17.920 1.060 5.634 1.00 96.88 92 CYS A CA 1
ATOM 696 C C . CYS A 1 92 ? -18.828 2.101 4.972 1.00 96.88 92 CYS A C 1
ATOM 698 O O . CYS A 1 92 ? -19.986 2.220 5.357 1.00 96.88 92 CYS A O 1
ATOM 700 N N . LYS A 1 93 ? -18.344 2.817 3.951 1.00 96.19 93 LYS A N 1
ATOM 701 C CA . LYS A 1 93 ? -19.168 3.749 3.171 1.00 96.19 93 LYS A CA 1
ATOM 702 C C . LYS A 1 93 ? -20.305 3.019 2.453 1.00 96.19 93 LYS A C 1
ATOM 704 O O . LYS A 1 93 ? -21.456 3.423 2.584 1.00 96.19 93 LYS A O 1
ATOM 709 N N . ASP A 1 94 ? -19.993 1.946 1.731 1.00 96.12 94 ASP A N 1
ATOM 710 C CA . ASP A 1 94 ? -20.964 1.236 0.890 1.00 96.12 94 ASP A CA 1
ATOM 711 C C . ASP A 1 94 ? -22.008 0.467 1.719 1.00 96.12 94 ASP A C 1
ATOM 713 O O . ASP A 1 94 ? -23.159 0.335 1.305 1.00 96.12 94 ASP A O 1
ATOM 717 N N . LEU A 1 95 ? -21.630 0.003 2.914 1.00 95.88 95 LEU A N 1
ATOM 718 C CA . LEU A 1 95 ? -22.505 -0.691 3.867 1.00 95.88 95 LEU A CA 1
ATOM 719 C C . LEU A 1 95 ? -23.141 0.245 4.906 1.00 95.88 95 LEU A C 1
ATOM 721 O O . LEU A 1 95 ? -23.842 -0.228 5.799 1.00 95.88 95 LEU A O 1
ATOM 725 N N . ASN A 1 96 ? -22.906 1.557 4.804 1.00 95.94 96 ASN A N 1
ATOM 726 C CA . ASN A 1 96 ? -23.410 2.570 5.734 1.00 95.94 96 ASN A CA 1
ATOM 727 C C . ASN A 1 96 ? -23.051 2.285 7.212 1.00 95.94 96 ASN A C 1
ATOM 729 O O . ASN A 1 96 ? -23.881 2.413 8.114 1.00 95.94 96 ASN A O 1
ATOM 733 N N . ILE A 1 97 ? -21.805 1.871 7.451 1.00 95.69 97 ILE A N 1
ATOM 734 C CA . ILE A 1 97 ? -21.221 1.621 8.772 1.00 95.69 97 ILE A CA 1
ATOM 735 C C . ILE A 1 97 ? -20.428 2.859 9.187 1.00 95.69 97 ILE A C 1
ATOM 737 O O . ILE A 1 97 ? -19.432 3.222 8.558 1.00 95.69 97 ILE A O 1
ATOM 741 N N . GLU A 1 98 ? -20.827 3.491 10.285 1.00 94.88 98 GLU A N 1
ATOM 742 C CA . GLU A 1 98 ? -20.107 4.646 10.811 1.00 94.88 98 GLU A CA 1
ATOM 743 C C . GLU A 1 98 ? -18.932 4.214 11.694 1.00 94.88 98 GLU A C 1
ATOM 745 O O . GLU A 1 98 ? -19.103 3.639 12.769 1.00 94.88 98 GLU A O 1
ATOM 750 N N . VAL A 1 99 ? -17.717 4.537 11.248 1.00 96.94 99 VAL A N 1
ATOM 751 C CA . VAL A 1 99 ? -16.499 4.441 12.058 1.00 96.94 99 VAL A CA 1
ATOM 752 C C . VAL A 1 99 ? -15.915 5.848 12.197 1.00 96.94 99 VAL A C 1
ATOM 754 O O . VAL A 1 99 ? -15.510 6.434 11.185 1.00 96.94 99 VAL A O 1
ATOM 757 N N . PRO A 1 100 ? -15.859 6.417 13.418 1.00 97.62 100 PRO A N 1
ATOM 758 C CA . PRO A 1 100 ? -15.360 7.770 13.635 1.00 97.62 100 PRO A CA 1
ATOM 759 C C . PRO A 1 100 ? -13.975 7.983 13.023 1.00 97.62 100 PRO A C 1
ATOM 761 O O . PRO A 1 100 ? -13.087 7.151 13.182 1.00 97.62 100 PRO A O 1
ATOM 764 N N . SER A 1 101 ? -13.801 9.103 12.320 1.00 98.12 101 SER A N 1
ATOM 765 C CA . SER A 1 101 ? -12.537 9.530 11.699 1.00 98.12 101 SER A CA 1
ATOM 766 C C . SER A 1 101 ? -11.929 8.582 10.655 1.00 98.12 101 SER A C 1
ATOM 768 O O . SER A 1 101 ? -10.860 8.891 10.134 1.00 98.12 101 SER A O 1
ATOM 770 N N . LEU A 1 102 ? -12.589 7.476 10.288 1.00 98.56 102 LEU A N 1
ATOM 771 C CA . LEU A 1 102 ? -12.061 6.528 9.301 1.00 98.56 102 LEU A CA 1
ATOM 772 C C . LEU A 1 102 ? -11.773 7.207 7.960 1.00 98.56 102 LEU A C 1
ATOM 774 O O . LEU A 1 102 ? -10.671 7.083 7.430 1.00 98.56 102 LEU A O 1
ATOM 778 N N . MET A 1 103 ? -12.740 7.961 7.432 1.00 98.19 103 MET A N 1
ATOM 779 C CA . MET A 1 103 ? -12.566 8.649 6.152 1.00 98.19 103 MET A CA 1
ATOM 780 C C . MET A 1 103 ? -11.490 9.739 6.226 1.00 98.19 103 MET A C 1
ATOM 782 O O . MET A 1 103 ? -10.631 9.790 5.356 1.00 98.19 103 MET A O 1
ATOM 786 N N . ASP A 1 104 ? -11.491 10.558 7.283 1.00 98.19 104 ASP A N 1
ATOM 787 C CA . ASP A 1 104 ? -10.501 11.631 7.472 1.00 98.19 104 ASP A CA 1
ATOM 788 C C . ASP A 1 104 ? -9.071 11.078 7.551 1.00 98.19 104 ASP A C 1
ATOM 790 O O . ASP A 1 104 ? -8.176 11.542 6.846 1.00 98.19 104 ASP A O 1
ATOM 794 N N . VAL A 1 105 ? -8.852 10.028 8.348 1.00 98.62 105 VAL A N 1
ATOM 795 C CA . VAL A 1 105 ? -7.533 9.391 8.458 1.00 98.62 105 VAL A CA 1
ATOM 796 C C . VAL A 1 105 ? -7.127 8.732 7.142 1.00 98.62 105 VAL A C 1
ATOM 798 O O . VAL A 1 105 ? -5.967 8.838 6.757 1.00 98.62 105 VAL A O 1
ATOM 801 N N . THR A 1 106 ? -8.058 8.093 6.430 1.00 98.81 106 THR A N 1
ATOM 802 C CA . THR A 1 106 ? -7.786 7.490 5.113 1.00 98.81 106 THR A CA 1
ATOM 803 C C . THR A 1 106 ? -7.374 8.551 4.090 1.00 98.81 106 THR A C 1
ATOM 805 O O . THR A 1 106 ? -6.412 8.349 3.350 1.00 98.81 106 THR A O 1
ATOM 808 N N . GLU A 1 107 ? -8.064 9.695 4.068 1.00 98.69 107 GLU A N 1
ATOM 809 C CA . GLU A 1 107 ? -7.742 10.836 3.203 1.00 98.69 107 GLU A CA 1
ATOM 810 C C . GLU A 1 107 ? -6.358 11.412 3.539 1.00 98.69 107 GLU A C 1
ATOM 812 O O . GLU A 1 107 ? -5.533 11.587 2.643 1.00 98.69 107 GLU A O 1
ATOM 817 N N . LYS A 1 108 ? -6.040 11.622 4.821 1.00 98.75 108 LYS A N 1
ATOM 818 C CA . LYS A 1 108 ? -4.711 12.103 5.242 1.00 98.75 108 LYS A CA 1
ATOM 819 C C . LYS A 1 108 ? -3.598 11.112 4.914 1.00 98.75 108 LYS A C 1
ATOM 821 O O . LYS A 1 108 ? -2.558 11.506 4.395 1.00 98.75 108 LYS A O 1
ATOM 826 N N . ALA A 1 109 ? -3.818 9.827 5.179 1.00 98.81 109 ALA A N 1
ATOM 827 C CA . ALA A 1 109 ? -2.843 8.775 4.921 1.00 98.81 109 ALA A CA 1
ATOM 828 C C . ALA A 1 109 ? -2.554 8.626 3.418 1.00 98.81 109 ALA A C 1
ATOM 830 O O . ALA A 1 109 ? -1.397 8.590 3.006 1.00 98.81 109 ALA A O 1
ATOM 831 N N . GLY A 1 110 ? -3.589 8.608 2.573 1.00 98.81 110 GLY A N 1
ATOM 832 C CA . GLY A 1 110 ? -3.408 8.569 1.121 1.00 98.81 110 GLY A CA 1
ATOM 833 C C . GLY A 1 110 ? -2.749 9.841 0.575 1.00 98.81 110 GLY A C 1
ATOM 834 O O . GLY A 1 110 ? -1.852 9.753 -0.263 1.00 98.81 110 GLY A O 1
ATOM 835 N N . GLN A 1 111 ? -3.126 11.020 1.082 1.00 98.81 111 GLN A N 1
ATOM 836 C CA . GLN A 1 111 ? -2.517 12.288 0.674 1.00 98.81 111 GLN A CA 1
ATOM 837 C C . GLN A 1 111 ? -1.031 12.353 1.060 1.00 98.81 111 GLN A C 1
ATOM 839 O O . GLN A 1 111 ? -0.212 12.780 0.246 1.00 98.81 111 GLN A O 1
ATOM 844 N N . PHE A 1 112 ? -0.661 11.834 2.236 1.00 98.81 112 PHE A N 1
ATOM 845 C CA . PHE A 1 112 ? 0.736 11.720 2.656 1.00 98.81 112 PHE A CA 1
ATOM 846 C C . PHE A 1 112 ? 1.569 10.903 1.657 1.00 98.81 112 PHE A C 1
ATOM 848 O O . PHE A 1 112 ? 2.675 11.316 1.303 1.00 98.81 112 PHE A O 1
ATOM 855 N N . ILE A 1 113 ? 1.048 9.773 1.163 1.00 98.81 113 ILE A N 1
ATOM 856 C CA . ILE A 1 113 ? 1.738 8.964 0.146 1.00 98.81 113 ILE A CA 1
ATOM 857 C C . ILE A 1 113 ? 1.991 9.793 -1.121 1.00 98.81 113 ILE A C 1
ATOM 859 O O . ILE A 1 113 ? 3.111 9.786 -1.634 1.00 98.81 113 ILE A O 1
ATOM 863 N N . ILE A 1 114 ? 0.987 10.532 -1.603 1.00 98.81 114 ILE A N 1
ATOM 864 C CA . ILE A 1 114 ? 1.092 11.346 -2.827 1.00 98.81 114 ILE A CA 1
ATOM 865 C C . ILE A 1 114 ? 2.149 12.444 -2.673 1.00 98.81 114 ILE A C 1
ATOM 867 O O . ILE A 1 114 ? 2.983 12.645 -3.554 1.00 98.81 114 ILE A O 1
ATOM 871 N N . GLU A 1 115 ? 2.146 13.146 -1.543 1.00 98.50 115 GLU A N 1
ATOM 872 C CA . GLU A 1 115 ? 3.037 14.287 -1.299 1.00 98.50 115 GLU A CA 1
ATOM 873 C C . GLU A 1 115 ? 4.500 13.890 -1.085 1.00 98.50 115 GLU A C 1
ATOM 875 O O . GLU A 1 115 ? 5.400 14.719 -1.255 1.00 98.50 115 GLU A O 1
ATOM 880 N N . ASN A 1 116 ? 4.746 12.623 -0.750 1.00 98.38 116 ASN A N 1
ATOM 881 C CA . ASN A 1 116 ? 6.072 12.088 -0.462 1.00 98.38 116 ASN A CA 1
ATOM 882 C C . ASN A 1 116 ? 6.572 11.095 -1.522 1.00 98.38 116 ASN A C 1
ATOM 884 O O . ASN A 1 116 ? 7.400 10.228 -1.234 1.00 98.38 116 ASN A O 1
ATOM 888 N N . GLN A 1 117 ? 6.095 11.233 -2.760 1.00 98.69 117 GLN A N 1
ATOM 889 C CA . GLN A 1 117 ? 6.695 10.564 -3.911 1.00 98.69 117 GLN A CA 1
ATOM 890 C C . GLN A 1 117 ? 8.112 11.098 -4.170 1.00 98.69 117 GLN A C 1
ATOM 892 O O . GLN A 1 117 ? 8.390 12.297 -4.043 1.00 98.69 117 GLN A O 1
ATOM 897 N N . ASN A 1 118 ? 9.022 10.194 -4.525 1.00 98.50 118 ASN A N 1
ATOM 898 C CA . ASN A 1 118 ? 10.407 10.522 -4.830 1.00 98.50 118 ASN A CA 1
ATOM 899 C C . ASN A 1 118 ? 10.543 11.099 -6.250 1.00 98.50 118 ASN A C 1
ATOM 901 O O . ASN A 1 118 ? 9.770 10.761 -7.145 1.00 98.50 118 ASN A O 1
ATOM 905 N N . SER A 1 119 ? 11.575 11.909 -6.493 1.00 97.44 119 SER A N 1
ATOM 906 C CA . SER A 1 119 ? 11.873 12.486 -7.815 1.00 97.44 119 SER A CA 1
ATOM 907 C C . SER A 1 119 ? 12.121 11.454 -8.927 1.00 97.44 119 SER A C 1
ATOM 909 O O . SER A 1 119 ? 12.044 11.790 -10.108 1.00 97.44 119 SER A O 1
ATOM 911 N N . THR A 1 120 ? 12.381 10.190 -8.583 1.00 96.75 120 THR A N 1
ATOM 912 C CA . THR A 1 120 ? 12.442 9.070 -9.539 1.00 96.75 120 THR A CA 1
ATOM 913 C C . THR A 1 120 ? 11.074 8.655 -10.100 1.00 96.75 120 THR A C 1
ATOM 915 O O . THR A 1 120 ? 11.033 7.945 -11.110 1.00 96.75 120 THR A O 1
ATOM 918 N N . GLY A 1 121 ? 9.977 9.071 -9.462 1.00 97.81 121 GLY A N 1
ATOM 919 C CA . GLY A 1 121 ? 8.605 8.611 -9.702 1.00 97.81 121 GLY A CA 1
ATOM 920 C C . GLY A 1 121 ? 8.190 7.430 -8.815 1.00 97.81 121 GLY A C 1
ATOM 921 O O . GLY A 1 121 ? 7.003 7.177 -8.653 1.00 97.81 121 GLY A O 1
ATOM 922 N N . GLY A 1 122 ? 9.135 6.713 -8.202 1.00 97.81 122 GLY A N 1
ATOM 923 C CA . GLY A 1 122 ? 8.834 5.692 -7.196 1.00 97.81 122 GLY A CA 1
ATOM 924 C C . GLY A 1 122 ? 8.691 6.279 -5.790 1.00 97.81 122 GLY A C 1
ATOM 925 O O . GLY A 1 122 ? 8.604 7.493 -5.599 1.00 97.81 122 GLY A O 1
ATOM 926 N N . TRP A 1 123 ? 8.735 5.408 -4.784 1.00 98.44 123 TRP A N 1
ATOM 927 C CA . TRP A 1 123 ? 8.909 5.819 -3.390 1.00 98.44 123 TRP A CA 1
ATOM 928 C C . TRP A 1 123 ? 10.219 5.296 -2.838 1.00 98.44 123 TRP A C 1
ATOM 930 O O . TRP A 1 123 ? 10.585 4.145 -3.072 1.00 98.44 123 TRP A O 1
ATOM 940 N N . ALA A 1 124 ? 10.904 6.148 -2.082 1.00 97.00 124 ALA A N 1
ATOM 941 C CA . ALA A 1 124 ? 12.111 5.770 -1.378 1.00 97.00 124 ALA A CA 1
ATOM 942 C C . ALA A 1 124 ? 11.800 5.318 0.050 1.00 97.00 124 ALA A C 1
ATOM 944 O O . ALA A 1 124 ? 10.789 5.694 0.651 1.00 97.00 124 ALA A O 1
ATOM 945 N N . TYR A 1 125 ? 12.724 4.552 0.620 1.00 96.19 125 TYR A N 1
ATOM 946 C CA . TYR A 1 125 ? 12.721 4.247 2.047 1.00 96.19 125 TYR A CA 1
ATOM 947 C C . TYR A 1 125 ? 12.750 5.557 2.844 1.00 96.19 125 TYR A C 1
ATOM 949 O O . TYR A 1 125 ? 13.280 6.568 2.381 1.00 96.19 125 TYR A O 1
ATOM 957 N N . SER A 1 126 ? 12.134 5.545 4.023 1.00 93.94 126 SER A N 1
ATOM 958 C CA . SER A 1 126 ? 11.886 6.734 4.852 1.00 93.94 126 SER A CA 1
ATOM 959 C C . SER A 1 126 ? 11.057 7.842 4.199 1.00 93.94 126 SER A C 1
ATOM 961 O O . SER A 1 126 ? 10.953 8.909 4.796 1.00 93.94 126 SER A O 1
ATOM 963 N N . TYR A 1 127 ? 10.455 7.612 3.025 1.00 96.75 127 TYR A N 1
ATOM 964 C CA . TYR A 1 127 ? 9.787 8.657 2.241 1.00 96.75 127 TYR A CA 1
ATOM 965 C C . TYR A 1 127 ? 10.718 9.807 1.817 1.00 96.75 127 TYR A C 1
ATOM 967 O O . TYR A 1 127 ? 10.291 10.952 1.678 1.00 96.75 127 TYR A O 1
ATOM 975 N N . GLU A 1 128 ? 11.999 9.510 1.571 1.00 96.12 128 GLU A N 1
ATOM 976 C CA . GLU A 1 128 ? 12.923 10.493 0.996 1.00 96.12 128 GLU A CA 1
ATOM 977 C C . GLU A 1 128 ? 12.415 10.967 -0.373 1.00 96.12 128 GLU A C 1
ATOM 979 O O . GLU A 1 128 ? 12.198 10.169 -1.288 1.00 96.12 128 GLU A O 1
ATOM 984 N N . ARG A 1 129 ? 12.237 12.280 -0.539 1.00 96.88 129 ARG A N 1
ATOM 985 C CA . ARG A 1 129 ? 11.686 12.866 -1.778 1.00 96.88 129 ARG A CA 1
ATOM 986 C C . ARG A 1 129 ? 12.744 13.114 -2.854 1.00 96.88 129 ARG A C 1
ATOM 988 O O . ARG A 1 129 ? 12.413 13.264 -4.028 1.00 96.88 129 ARG A O 1
ATOM 995 N N . SER A 1 130 ? 14.015 13.149 -2.463 1.00 94.81 130 SER A N 1
ATOM 996 C CA . SER A 1 130 ? 15.160 13.293 -3.360 1.00 94.81 130 SER A CA 1
ATOM 997 C C . SER A 1 130 ? 16.304 12.411 -2.876 1.00 94.81 130 SER A C 1
ATOM 999 O O . SER A 1 130 ? 16.630 12.409 -1.693 1.00 94.81 130 SER A O 1
ATOM 1001 N N . GLY A 1 131 ? 16.930 11.671 -3.791 1.00 90.25 131 GLY A N 1
ATOM 1002 C CA . GLY A 1 131 ? 17.875 10.622 -3.411 1.00 90.25 131 GLY A CA 1
ATOM 1003 C C . GLY A 1 131 ? 17.161 9.449 -2.735 1.00 90.25 131 GLY A C 1
ATOM 1004 O O . GLY A 1 131 ? 16.007 9.164 -3.048 1.00 90.25 131 GLY A O 1
ATOM 1005 N N . GLY A 1 132 ? 17.846 8.756 -1.827 1.00 90.12 132 GLY A N 1
ATOM 1006 C CA . GLY A 1 132 ? 17.294 7.586 -1.143 1.00 90.12 132 GLY A CA 1
ATOM 1007 C C . GLY A 1 132 ? 17.152 6.351 -2.042 1.00 90.12 132 GLY A C 1
ATOM 1008 O O . GLY A 1 132 ? 17.284 6.399 -3.265 1.00 90.12 132 GLY A O 1
ATOM 1009 N N . HIS A 1 133 ? 16.912 5.202 -1.414 1.00 93.19 133 HIS A N 1
ATOM 1010 C CA . HIS A 1 133 ? 16.715 3.945 -2.128 1.00 93.19 133 HIS A CA 1
ATOM 1011 C C . HIS A 1 133 ? 15.240 3.796 -2.499 1.00 93.19 133 HIS A C 1
ATOM 1013 O O . HIS A 1 133 ? 14.424 3.555 -1.614 1.00 93.19 133 HIS A O 1
ATOM 1019 N N . SER A 1 134 ? 14.911 3.958 -3.782 1.00 95.25 134 SER A N 1
ATOM 1020 C CA . SER A 1 134 ? 13.593 3.617 -4.331 1.00 95.25 134 SER A CA 1
ATOM 1021 C C . SER A 1 134 ? 13.666 2.268 -5.029 1.00 95.25 134 SER A C 1
ATOM 1023 O O . SER A 1 134 ? 14.603 2.042 -5.798 1.00 95.25 134 SER A O 1
ATOM 1025 N N . ASP A 1 135 ? 12.679 1.406 -4.791 1.00 96.19 135 ASP A N 1
ATOM 1026 C CA . ASP A 1 135 ? 12.550 0.113 -5.463 1.00 96.19 135 ASP A CA 1
ATOM 1027 C C . ASP A 1 135 ? 11.086 -0.204 -5.832 1.00 96.19 135 ASP A C 1
ATOM 1029 O O . ASP A 1 135 ? 10.135 0.430 -5.355 1.00 96.19 135 ASP A O 1
ATOM 1033 N N . VAL A 1 136 ? 10.896 -1.187 -6.712 1.00 97.56 136 VAL A N 1
ATOM 1034 C CA .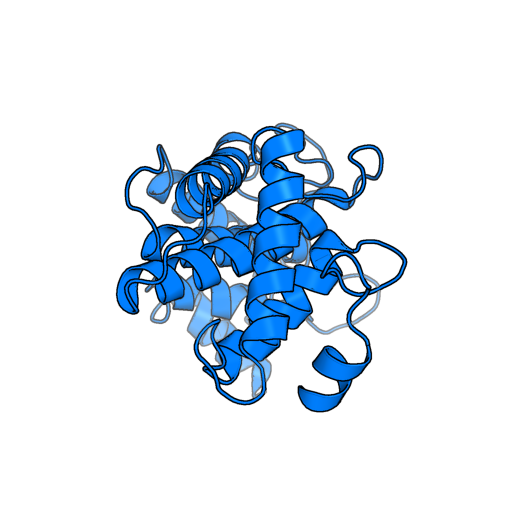 VAL A 1 136 ? 9.587 -1.672 -7.174 1.00 97.56 136 VAL A CA 1
ATOM 1035 C C . VAL A 1 136 ? 8.753 -2.254 -6.032 1.00 97.56 136 VAL A C 1
ATOM 1037 O O . VAL A 1 136 ? 7.528 -2.153 -6.069 1.00 97.56 136 VAL A O 1
ATOM 1040 N N . SER A 1 137 ? 9.375 -2.846 -5.011 1.00 97.19 137 SER A N 1
ATOM 1041 C CA . SER A 1 137 ? 8.647 -3.494 -3.920 1.00 97.19 137 SER A CA 1
ATOM 1042 C C . SER A 1 137 ? 7.968 -2.482 -2.997 1.00 97.19 137 SER A C 1
ATOM 1044 O O . SER A 1 137 ? 6.767 -2.609 -2.753 1.00 97.19 137 SER A O 1
ATOM 1046 N N . VAL A 1 138 ? 8.664 -1.425 -2.566 1.00 97.62 138 VAL A N 1
ATOM 1047 C CA . VAL A 1 138 ? 8.042 -0.331 -1.805 1.00 97.62 138 VAL A CA 1
ATOM 1048 C C . VAL A 1 138 ? 7.061 0.437 -2.686 1.00 97.62 138 VAL A C 1
ATOM 1050 O O . VAL A 1 138 ? 5.934 0.677 -2.263 1.00 97.62 138 VAL A O 1
ATOM 1053 N N . THR A 1 139 ? 7.434 0.746 -3.931 1.00 98.50 139 THR A N 1
ATOM 1054 C CA . THR A 1 139 ? 6.584 1.497 -4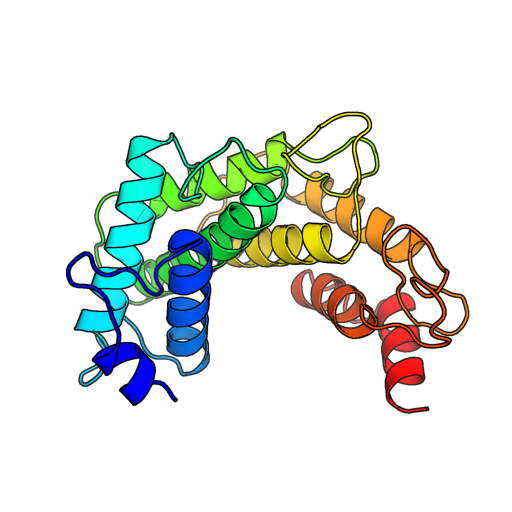.868 1.00 98.50 139 THR A CA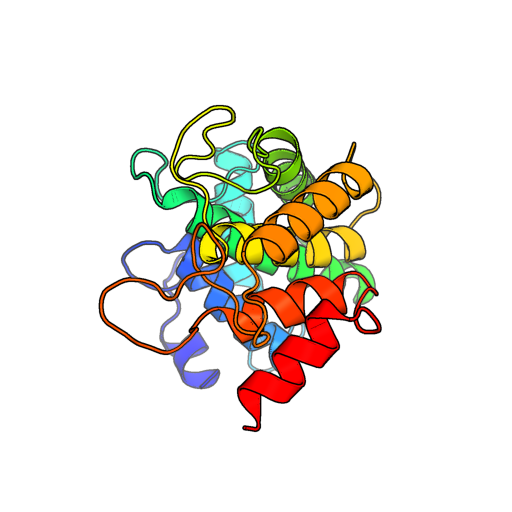 1
ATOM 1055 C C . THR A 1 139 ? 5.266 0.770 -5.132 1.00 98.50 139 THR A C 1
ATOM 1057 O O . THR A 1 139 ? 4.201 1.384 -5.111 1.00 98.50 139 THR A O 1
ATOM 1060 N N . GLY A 1 140 ? 5.307 -0.552 -5.299 1.00 98.50 140 GLY A N 1
ATOM 1061 C CA . GLY A 1 140 ? 4.116 -1.363 -5.515 1.00 98.50 140 GLY A CA 1
ATOM 1062 C C . GLY A 1 140 ? 3.126 -1.326 -4.352 1.00 98.50 140 GLY A C 1
ATOM 1063 O O . GLY A 1 140 ? 1.919 -1.310 -4.584 1.00 98.50 140 GLY A O 1
ATOM 1064 N N . TRP A 1 141 ? 3.597 -1.271 -3.104 1.00 98.62 141 TRP A N 1
ATOM 1065 C CA . TRP A 1 141 ? 2.708 -1.115 -1.946 1.00 98.62 141 TRP A CA 1
ATOM 1066 C C . TRP A 1 141 ? 2.006 0.245 -1.933 1.00 98.62 141 TRP A C 1
ATOM 1068 O O . TRP A 1 141 ? 0.808 0.305 -1.664 1.00 98.62 141 TRP A O 1
ATOM 1078 N N . GLN A 1 142 ? 2.716 1.322 -2.274 1.00 98.81 142 GLN A N 1
ATOM 1079 C CA . GLN A 1 142 ? 2.136 2.671 -2.328 1.00 98.81 142 GLN A CA 1
ATOM 1080 C C . GLN A 1 142 ? 1.070 2.768 -3.426 1.00 98.81 142 GLN A C 1
ATOM 1082 O O . GLN A 1 142 ? -0.023 3.274 -3.188 1.00 98.81 142 GLN A O 1
ATOM 1087 N N . ILE A 1 143 ? 1.349 2.217 -4.614 1.00 98.81 143 ILE A N 1
ATOM 1088 C CA . ILE A 1 143 ? 0.403 2.200 -5.741 1.00 98.81 143 ILE A CA 1
ATOM 1089 C C . ILE A 1 143 ? -0.884 1.445 -5.378 1.00 98.81 143 ILE A C 1
ATOM 1091 O O . ILE A 1 143 ? -1.978 1.892 -5.730 1.00 98.81 143 ILE A O 1
ATOM 1095 N N . GLN A 1 144 ? -0.764 0.307 -4.689 1.00 98.69 144 GLN A N 1
ATOM 1096 C CA . GLN A 1 144 ? -1.915 -0.474 -4.225 1.00 98.69 144 GLN A CA 1
ATOM 1097 C C . GLN A 1 144 ? -2.720 0.286 -3.165 1.00 98.69 144 GLN A C 1
ATOM 1099 O O . GLN A 1 144 ? -3.942 0.368 -3.273 1.00 98.69 144 GLN A O 1
ATOM 1104 N N . ALA A 1 145 ? -2.045 0.910 -2.197 1.00 98.81 145 ALA A N 1
ATOM 1105 C CA . ALA A 1 145 ? -2.694 1.718 -1.170 1.00 98.81 145 ALA A CA 1
ATOM 1106 C C . ALA A 1 145 ? -3.486 2.886 -1.775 1.00 98.81 145 ALA A C 1
ATOM 1108 O O . ALA A 1 145 ? -4.666 3.062 -1.475 1.00 98.81 145 ALA A O 1
ATOM 1109 N N . LEU A 1 146 ? -2.873 3.634 -2.699 1.00 98.81 146 LEU A N 1
ATOM 1110 C CA . LEU A 1 146 ? -3.537 4.729 -3.407 1.00 98.81 146 LEU A CA 1
ATOM 1111 C C . LEU A 1 146 ? -4.732 4.247 -4.229 1.00 98.81 146 LEU A C 1
ATOM 1113 O O . LEU A 1 146 ? -5.708 4.985 -4.374 1.00 98.81 146 LEU A O 1
ATOM 1117 N N . LYS A 1 147 ? -4.686 3.014 -4.752 1.00 98.56 147 LYS A N 1
ATOM 1118 C CA . LYS A 1 147 ? -5.820 2.462 -5.487 1.00 98.56 147 LYS A CA 1
ATOM 1119 C C . LYS A 1 147 ? -7.018 2.269 -4.569 1.00 98.56 147 LYS A C 1
ATOM 1121 O O . LYS A 1 147 ? -8.098 2.741 -4.918 1.00 98.56 147 LYS A O 1
ATOM 1126 N N . ALA A 1 148 ? -6.824 1.635 -3.417 1.00 98.50 148 ALA A N 1
ATOM 1127 C CA . ALA A 1 148 ? -7.891 1.453 -2.438 1.00 98.50 148 ALA A CA 1
ATOM 1128 C C . ALA A 1 148 ? -8.434 2.803 -1.941 1.00 98.50 148 ALA A C 1
ATOM 1130 O O . ALA A 1 148 ? -9.643 3.023 -1.902 1.00 98.50 148 ALA A O 1
ATOM 1131 N N . CYS A 1 149 ? -7.550 3.768 -1.668 1.00 98.56 149 CYS A N 1
ATOM 1132 C CA . CYS A 1 149 ? -7.948 5.135 -1.331 1.00 98.56 149 CYS A CA 1
ATOM 1133 C C . CYS A 1 149 ? -8.825 5.782 -2.417 1.00 98.56 149 CYS A C 1
ATOM 1135 O O . CYS A 1 149 ? -9.816 6.427 -2.081 1.00 98.56 149 CYS A O 1
ATOM 1137 N N . SER A 1 150 ? -8.511 5.581 -3.703 1.00 98.06 150 SER A N 1
ATOM 1138 C CA . SER A 1 150 ? -9.285 6.152 -4.819 1.00 98.06 150 SER A CA 1
ATOM 1139 C C . SER A 1 150 ? -10.730 5.641 -4.900 1.00 98.06 150 SER A C 1
ATOM 1141 O O . SER A 1 150 ? -11.592 6.320 -5.456 1.00 98.06 150 SER A O 1
ATOM 1143 N N . HIS A 1 151 ? -11.012 4.455 -4.348 1.00 97.12 151 HIS A N 1
ATOM 1144 C CA . HIS A 1 151 ? -12.373 3.922 -4.232 1.00 97.12 151 HIS A CA 1
ATOM 1145 C C . HIS A 1 151 ? -13.124 4.526 -3.042 1.00 97.12 151 HIS A C 1
ATOM 1147 O O . HIS A 1 151 ? -14.332 4.778 -3.121 1.00 97.12 151 HIS A O 1
ATOM 1153 N N . ALA A 1 152 ? -12.404 4.825 -1.960 1.00 95.38 152 ALA A N 1
ATOM 1154 C CA . ALA A 1 152 ? -12.965 5.427 -0.760 1.00 95.38 152 ALA A CA 1
ATOM 1155 C C . ALA A 1 152 ? -13.334 6.904 -0.971 1.00 95.38 152 ALA A C 1
ATOM 1157 O O . ALA A 1 152 ? -14.468 7.291 -0.669 1.00 95.38 152 ALA A O 1
ATOM 1158 N N . SER A 1 153 ? -12.421 7.712 -1.524 1.00 94.12 153 SER A N 1
ATOM 1159 C CA . SER A 1 153 ? -12.572 9.168 -1.648 1.00 94.12 153 SER A CA 1
ATOM 1160 C C . SER A 1 153 ? -12.003 9.724 -2.955 1.00 94.12 153 SER A C 1
ATOM 1162 O O . SER A 1 153 ? -11.014 9.236 -3.497 1.00 94.12 153 SER A O 1
ATOM 1164 N N . SER A 1 154 ? -12.612 10.809 -3.435 1.00 91.06 154 SER A N 1
ATOM 1165 C CA . SER A 1 154 ? -12.174 11.565 -4.612 1.00 91.06 154 SER A CA 1
ATOM 1166 C C . SER A 1 154 ? -11.417 12.855 -4.266 1.00 91.06 154 SER A C 1
ATOM 1168 O O . SER A 1 154 ? -11.163 13.659 -5.158 1.00 91.06 154 SER A O 1
ATOM 1170 N N . LYS A 1 155 ? -11.091 13.103 -2.988 1.00 93.62 155 LYS A N 1
ATOM 1171 C CA . LYS A 1 155 ? -10.506 14.379 -2.522 1.00 93.62 155 LYS A CA 1
ATOM 1172 C C . LYS A 1 155 ? -8.979 14.475 -2.626 1.00 93.62 155 LYS A C 1
ATOM 1174 O O . LYS A 1 155 ? -8.392 15.436 -2.140 1.00 93.62 155 LYS A O 1
ATOM 1179 N N . PHE A 1 156 ? -8.326 13.490 -3.231 1.00 97.69 156 PHE A N 1
ATOM 1180 C CA . PHE A 1 156 ? -6.869 13.445 -3.295 1.00 97.69 156 PHE A CA 1
ATOM 1181 C C . PHE A 1 156 ? -6.303 14.395 -4.352 1.00 97.69 156 PHE A C 1
ATOM 1183 O O . PHE A 1 156 ? -6.628 14.303 -5.539 1.00 97.69 156 PHE A O 1
ATOM 1190 N N . ASN A 1 157 ? -5.390 15.268 -3.934 1.00 98.06 157 ASN A N 1
ATOM 1191 C CA . ASN A 1 157 ? -4.733 16.221 -4.821 1.00 98.06 157 ASN A CA 1
ATOM 1192 C C . ASN A 1 157 ? -3.512 15.576 -5.479 1.00 98.06 157 ASN A C 1
ATOM 1194 O O . ASN A 1 157 ? -2.627 15.085 -4.788 1.00 98.06 157 ASN A O 1
ATOM 1198 N N . GLY A 1 158 ? -3.436 15.611 -6.813 1.00 97.94 158 GLY A N 1
ATOM 1199 C CA . GLY A 1 158 ? -2.264 15.136 -7.566 1.00 97.94 158 GLY A CA 1
ATOM 1200 C C . GLY A 1 158 ? -2.194 13.622 -7.805 1.00 97.94 158 GLY A C 1
ATOM 1201 O O . GLY A 1 158 ? -1.233 13.156 -8.413 1.00 97.94 158 GLY A O 1
ATOM 1202 N N . MET A 1 159 ? -3.217 12.858 -7.403 1.00 98.25 159 MET A N 1
ATOM 1203 C CA . MET A 1 159 ? -3.235 11.390 -7.498 1.00 98.25 159 MET A CA 1
ATOM 1204 C C . MET A 1 159 ? -2.918 10.857 -8.905 1.00 98.25 159 MET A C 1
ATOM 1206 O O . MET A 1 159 ? -2.065 9.988 -9.042 1.00 98.25 159 MET A O 1
ATOM 1210 N N . ASN A 1 160 ? -3.558 11.385 -9.954 1.00 97.38 160 ASN A N 1
ATOM 1211 C CA . ASN A 1 160 ? -3.353 10.882 -11.320 1.00 97.38 160 ASN A CA 1
ATOM 1212 C C . ASN A 1 160 ? -1.903 11.055 -11.796 1.00 97.38 160 ASN A C 1
ATOM 1214 O O . ASN A 1 160 ? -1.314 10.105 -12.300 1.00 97.38 160 ASN A O 1
ATOM 1218 N N . GLY A 1 161 ? -1.314 12.239 -11.587 1.00 98.44 161 GLY A N 1
ATOM 1219 C CA . GLY A 1 161 ? 0.081 12.497 -11.961 1.00 98.44 161 GLY A CA 1
ATOM 1220 C C . GLY A 1 161 ? 1.055 11.625 -11.169 1.00 98.44 161 GLY A C 1
ATOM 1221 O O . GLY A 1 161 ? 1.960 11.030 -11.746 1.00 98.44 161 GLY A O 1
ATOM 1222 N N . CYS A 1 162 ? 0.798 11.470 -9.868 1.00 98.69 162 CYS A N 1
ATOM 1223 C CA . CYS A 1 162 ? 1.570 10.595 -8.996 1.00 98.69 162 CYS A CA 1
ATOM 1224 C C . CYS A 1 162 ? 1.569 9.141 -9.499 1.00 98.69 162 CYS A C 1
ATOM 1226 O O . CYS A 1 162 ? 2.627 8.534 -9.665 1.00 98.69 162 CYS A O 1
ATOM 1228 N N . ILE A 1 163 ? 0.397 8.589 -9.825 1.00 98.56 163 ILE A N 1
ATOM 1229 C CA . ILE A 1 163 ? 0.282 7.225 -10.357 1.00 98.56 163 ILE A CA 1
ATOM 1230 C C . ILE A 1 163 ? 0.925 7.088 -11.736 1.00 98.56 163 ILE A C 1
ATOM 1232 O O . ILE A 1 163 ? 1.609 6.095 -11.979 1.00 98.56 163 ILE A O 1
ATOM 1236 N N . ASP A 1 164 ? 0.755 8.063 -12.629 1.00 98.44 164 ASP A N 1
ATOM 1237 C CA . ASP A 1 164 ? 1.381 8.021 -13.953 1.00 98.44 164 ASP A CA 1
ATOM 1238 C C . ASP A 1 164 ? 2.912 7.953 -13.846 1.00 98.44 164 ASP A C 1
ATOM 1240 O O . ASP A 1 164 ? 3.550 7.170 -14.555 1.00 98.44 164 ASP A O 1
ATOM 1244 N N . ASP A 1 165 ? 3.514 8.724 -12.942 1.00 98.69 165 ASP A N 1
ATOM 1245 C CA . ASP A 1 165 ? 4.961 8.700 -12.715 1.00 98.69 165 ASP A CA 1
ATOM 1246 C C . ASP A 1 165 ? 5.425 7.418 -12.015 1.00 98.69 165 ASP A C 1
ATOM 1248 O O . ASP A 1 165 ? 6.468 6.864 -12.375 1.00 98.69 165 ASP A O 1
ATOM 1252 N N . ALA A 1 166 ? 4.614 6.879 -11.104 1.00 98.62 166 ALA A N 1
ATOM 1253 C CA . ALA A 1 166 ? 4.879 5.603 -10.454 1.00 98.62 166 ALA A CA 1
ATOM 1254 C C . ALA A 1 166 ? 4.855 4.430 -11.440 1.00 98.62 166 ALA A C 1
ATOM 1256 O O . ALA A 1 166 ? 5.753 3.587 -11.423 1.00 98.62 166 ALA A O 1
ATOM 1257 N N . LEU A 1 167 ? 3.880 4.386 -12.352 1.00 98.50 167 LEU A N 1
ATOM 1258 C CA . LEU A 1 167 ? 3.827 3.358 -13.390 1.00 98.50 167 LEU A CA 1
ATOM 1259 C C . LEU A 1 167 ? 5.015 3.481 -14.354 1.00 98.50 167 LEU A C 1
ATOM 1261 O O . LEU A 1 167 ? 5.645 2.468 -14.646 1.00 98.50 167 LEU A O 1
ATOM 1265 N N . LYS A 1 168 ? 5.406 4.700 -14.762 1.00 98.25 168 LYS A N 1
ATOM 1266 C CA . LYS A 1 168 ? 6.631 4.910 -15.562 1.00 98.25 168 LYS A CA 1
ATOM 1267 C C . LYS A 1 168 ? 7.886 4.432 -14.831 1.00 98.25 168 LYS A C 1
ATOM 1269 O O . LYS A 1 168 ? 8.800 3.920 -15.476 1.00 98.25 168 LYS A O 1
ATOM 1274 N N . TYR A 1 169 ? 7.970 4.627 -13.514 1.00 98.38 169 TYR A N 1
ATOM 1275 C CA . TYR A 1 169 ? 9.070 4.099 -12.709 1.00 98.38 169 TYR A CA 1
ATOM 1276 C C . TYR A 1 169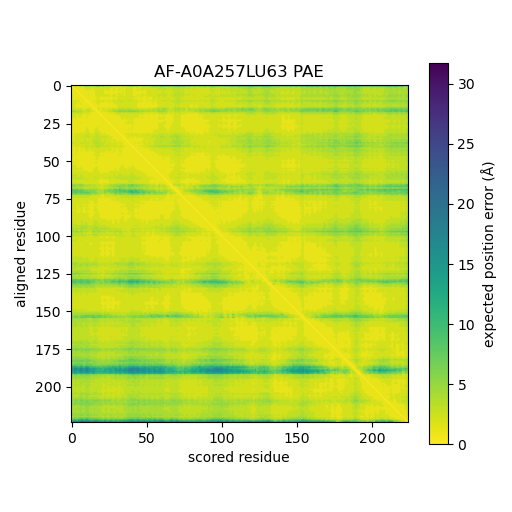 ? 9.104 2.566 -12.770 1.00 98.38 169 TYR A C 1
ATOM 1278 O O . TYR A 1 169 ? 10.151 2.005 -13.089 1.00 98.38 169 TYR A O 1
ATOM 1286 N N . LEU A 1 170 ? 7.962 1.895 -12.568 1.00 98.19 170 LEU A N 1
ATOM 1287 C CA . LEU A 1 170 ? 7.873 0.437 -12.699 1.00 98.19 170 LEU A CA 1
ATOM 1288 C C . LEU A 1 170 ? 8.322 -0.034 -14.086 1.00 98.19 170 LEU A C 1
ATOM 1290 O O . LEU A 1 170 ? 9.097 -0.982 -14.186 1.00 98.19 170 LEU A O 1
ATOM 1294 N N . ASP A 1 171 ? 7.877 0.634 -15.151 1.00 96.38 171 ASP A N 1
ATOM 1295 C CA . ASP A 1 171 ? 8.206 0.254 -16.529 1.00 96.38 171 ASP A CA 1
ATOM 1296 C C . ASP A 1 171 ? 9.717 0.329 -16.806 1.00 96.38 171 ASP A C 1
ATOM 1298 O O . ASP A 1 171 ? 10.264 -0.537 -17.487 1.00 96.38 171 ASP A O 1
ATOM 1302 N N . LYS A 1 172 ? 10.428 1.302 -16.216 1.00 97.44 172 LYS A N 1
ATOM 1303 C CA . LYS A 1 172 ? 11.902 1.391 -16.284 1.00 97.44 172 LYS A CA 1
ATOM 1304 C C . LYS A 1 172 ? 12.604 0.226 -15.580 1.00 97.44 172 LYS A C 1
ATOM 1306 O O . LYS A 1 172 ? 13.763 -0.061 -15.877 1.00 97.44 172 LYS A O 1
ATOM 1311 N N . CYS A 1 173 ? 11.927 -0.432 -14.644 1.00 97.56 173 CYS A N 1
ATOM 1312 C CA . CYS A 1 173 ? 12.435 -1.600 -13.934 1.00 97.56 173 CYS A CA 1
ATOM 1313 C C . CYS A 1 173 ? 12.081 -2.926 -14.626 1.00 97.56 173 CYS A C 1
ATOM 1315 O O . CYS A 1 173 ? 12.468 -3.983 -14.125 1.00 97.56 173 CYS A O 1
ATOM 1317 N N . GLN A 1 174 ? 11.380 -2.902 -15.765 1.00 97.88 174 GLN A N 1
ATOM 1318 C CA . GLN A 1 174 ? 11.078 -4.106 -16.532 1.00 97.88 174 GLN A CA 1
ATOM 1319 C C . GLN A 1 174 ? 12.229 -4.473 -17.479 1.00 97.88 174 GLN A C 1
ATOM 1321 O O . GLN A 1 174 ? 12.704 -3.659 -18.268 1.00 97.88 174 GLN A O 1
ATOM 1326 N N . ASN A 1 175 ? 12.657 -5.729 -17.431 1.00 97.44 175 ASN A N 1
ATOM 1327 C CA . ASN A 1 175 ? 13.571 -6.327 -18.392 1.00 97.44 175 ASN A CA 1
ATOM 1328 C C . ASN A 1 175 ? 12.888 -6.577 -19.747 1.00 97.44 175 ASN A C 1
ATOM 1330 O O . ASN A 1 175 ? 11.672 -6.754 -19.835 1.00 97.44 175 ASN A O 1
ATOM 1334 N N . GLU A 1 176 ? 13.676 -6.677 -20.816 1.00 95.31 176 GLU A N 1
ATOM 1335 C CA . GLU A 1 176 ? 13.184 -7.027 -22.153 1.00 95.31 176 GLU A CA 1
ATOM 1336 C C . GLU A 1 176 ? 12.421 -8.361 -22.187 1.00 95.31 176 GLU A C 1
ATOM 1338 O O . GLU A 1 176 ? 11.432 -8.476 -22.916 1.00 95.31 176 GLU A O 1
ATOM 1343 N N . ASN A 1 177 ? 12.819 -9.331 -21.355 1.00 94.94 177 ASN A N 1
ATOM 1344 C CA . ASN A 1 177 ? 12.151 -10.627 -21.225 1.00 94.94 177 ASN A CA 1
ATOM 1345 C C . ASN A 1 177 ? 10.802 -10.567 -20.478 1.00 94.94 177 ASN A C 1
ATOM 1347 O O . ASN A 1 177 ? 10.085 -11.564 -20.445 1.00 94.94 177 ASN A O 1
ATOM 1351 N N . GLY A 1 178 ? 10.441 -9.411 -19.909 1.00 96.69 178 GLY A N 1
ATOM 1352 C CA . GLY A 1 178 ? 9.174 -9.156 -19.224 1.00 96.69 178 GLY A CA 1
ATOM 1353 C C . GLY A 1 178 ? 9.219 -9.198 -17.699 1.00 96.69 178 GLY A C 1
ATOM 1354 O O . GLY A 1 178 ? 8.262 -8.736 -17.071 1.00 96.69 178 GLY A O 1
ATOM 1355 N N . GLY A 1 179 ? 10.299 -9.692 -17.097 1.00 97.06 179 GLY A N 1
ATOM 1356 C CA . GLY A 1 179 ? 10.457 -9.701 -15.645 1.00 97.06 179 GLY A CA 1
ATOM 1357 C C . GLY A 1 179 ? 10.731 -8.310 -15.064 1.00 97.06 179 GLY A C 1
ATOM 1358 O O . GLY A 1 179 ? 11.325 -7.468 -15.731 1.00 97.06 179 GLY A O 1
ATOM 1359 N N . TYR A 1 180 ? 10.305 -8.048 -13.825 1.00 97.50 180 TYR A N 1
ATOM 1360 C CA . TYR A 1 180 ? 10.564 -6.770 -13.137 1.00 97.50 180 TYR A CA 1
ATOM 1361 C C . TYR A 1 180 ? 11.628 -6.920 -12.048 1.00 97.50 180 TYR A C 1
ATOM 1363 O O . TYR A 1 180 ? 11.494 -7.764 -11.157 1.00 97.50 180 TYR A O 1
ATOM 1371 N N . GLY A 1 181 ? 12.678 -6.099 -12.115 1.00 96.81 181 GLY A N 1
ATOM 1372 C CA . GLY A 1 181 ? 13.722 -6.022 -11.090 1.00 96.81 181 GLY A CA 1
ATOM 1373 C C . GLY A 1 181 ? 13.379 -5.043 -9.964 1.00 96.81 181 GLY A C 1
ATOM 1374 O O . GLY A 1 181 ? 12.334 -4.400 -9.985 1.00 96.81 181 GLY A O 1
ATOM 1375 N N . TYR A 1 182 ? 14.263 -4.927 -8.966 1.00 95.06 182 TYR A N 1
ATOM 1376 C CA . TYR A 1 182 ? 14.039 -4.058 -7.799 1.00 95.06 182 TYR A CA 1
ATOM 1377 C C . TYR A 1 182 ? 14.253 -2.578 -8.115 1.00 95.06 182 TYR A C 1
ATOM 1379 O O . TYR A 1 182 ? 13.344 -1.782 -7.934 1.00 95.06 182 TYR A O 1
ATOM 1387 N N . THR A 1 183 ? 15.439 -2.200 -8.589 1.00 93.31 183 THR A N 1
ATOM 1388 C CA . THR A 1 183 ? 15.809 -0.791 -8.838 1.00 93.31 183 THR A CA 1
ATOM 1389 C C . THR A 1 183 ? 16.084 -0.493 -10.311 1.00 93.31 183 THR A C 1
ATOM 1391 O O . THR A 1 183 ? 16.487 0.609 -10.674 1.00 93.31 183 THR A O 1
ATOM 1394 N N . GLY A 1 184 ? 15.875 -1.482 -11.177 1.00 94.31 184 GLY A N 1
ATOM 1395 C CA . GLY A 1 184 ? 16.177 -1.429 -12.599 1.00 94.31 184 GLY A CA 1
ATOM 1396 C C . GLY A 1 184 ? 15.845 -2.758 -13.279 1.00 94.31 184 GLY A C 1
ATOM 1397 O O . GLY A 1 184 ? 15.332 -3.665 -12.626 1.00 94.31 184 GLY A O 1
ATOM 1398 N N . PRO A 1 185 ? 16.156 -2.907 -14.573 1.00 95.75 185 PRO A N 1
ATOM 1399 C CA . PRO A 1 185 ? 15.705 -4.034 -15.391 1.00 95.75 185 PRO A CA 1
ATOM 1400 C C . PRO A 1 185 ? 16.516 -5.323 -15.178 1.00 95.75 185 PRO A C 1
ATOM 1402 O O . PRO A 1 185 ? 16.454 -6.232 -16.001 1.00 95.75 185 PRO A O 1
ATOM 1405 N N . LYS A 1 186 ? 17.327 -5.415 -14.121 1.00 95.19 186 LYS A N 1
ATOM 1406 C CA . LYS A 1 186 ? 18.143 -6.598 -13.817 1.00 95.19 186 LYS A CA 1
ATOM 1407 C C . LYS A 1 186 ? 17.553 -7.360 -12.626 1.00 95.19 186 LYS A C 1
ATOM 1409 O O . LYS A 1 186 ? 16.984 -6.715 -11.740 1.00 95.19 186 LYS A O 1
ATOM 1414 N N . PRO A 1 187 ? 17.703 -8.695 -12.574 1.00 90.88 187 PRO A N 1
ATOM 1415 C CA . PRO A 1 187 ? 17.428 -9.460 -11.364 1.00 90.88 187 PRO A CA 1
ATOM 1416 C C . PRO A 1 187 ? 18.217 -8.911 -10.169 1.00 90.88 187 PRO A C 1
ATOM 1418 O O . PRO A 1 187 ? 19.282 -8.311 -10.337 1.00 90.88 187 PRO A O 1
ATOM 1421 N N . ALA A 1 188 ? 17.686 -9.090 -8.961 1.00 86.81 188 ALA A N 1
ATOM 1422 C CA . ALA A 1 188 ? 18.369 -8.663 -7.745 1.00 86.81 188 ALA A CA 1
ATOM 1423 C C . ALA A 1 188 ? 19.311 -9.754 -7.224 1.00 86.81 188 ALA A C 1
ATOM 1425 O O . ALA A 1 188 ? 18.954 -10.926 -7.205 1.00 86.81 188 ALA A O 1
ATOM 1426 N N . GLY A 1 189 ? 20.483 -9.356 -6.728 1.00 83.69 189 GLY A N 1
ATOM 1427 C CA . GLY A 1 189 ? 21.465 -10.292 -6.182 1.00 83.69 189 GLY A CA 1
ATOM 1428 C C . GLY A 1 189 ? 22.044 -11.227 -7.246 1.00 83.69 189 GLY A C 1
ATOM 1429 O O . GLY A 1 189 ? 22.282 -10.812 -8.377 1.00 83.69 189 GLY A O 1
ATOM 1430 N N . GLU A 1 190 ? 22.284 -12.479 -6.860 1.00 84.56 190 GLU A N 1
ATOM 1431 C CA . GLU A 1 190 ? 22.896 -13.509 -7.714 1.00 84.56 190 GLU A CA 1
ATOM 1432 C C . GLU A 1 190 ? 21.864 -14.413 -8.409 1.00 84.56 190 GLU A C 1
ATOM 1434 O O . GLU A 1 190 ? 22.235 -15.370 -9.082 1.00 84.56 190 GLU A O 1
ATOM 1439 N N . VAL A 1 191 ? 20.563 -14.147 -8.242 1.00 86.62 191 VAL A N 1
ATOM 1440 C CA . VAL A 1 191 ? 19.525 -14.962 -8.884 1.00 86.62 191 VAL A CA 1
ATOM 1441 C C . VAL A 1 191 ? 19.284 -14.523 -10.326 1.00 86.62 191 VAL A C 1
ATOM 1443 O O . VAL A 1 191 ? 19.351 -13.342 -10.649 1.00 86.62 191 VAL A O 1
ATOM 1446 N N . GLU A 1 192 ? 18.934 -15.470 -11.196 1.00 88.94 192 GLU A N 1
ATOM 1447 C CA . GLU A 1 192 ? 18.661 -15.209 -12.619 1.00 88.94 192 GLU A CA 1
ATOM 1448 C C . GLU A 1 192 ? 17.173 -14.931 -12.919 1.00 88.94 192 GLU A C 1
ATOM 1450 O O . GLU A 1 192 ? 16.772 -14.817 -14.077 1.00 88.94 192 GLU A O 1
ATOM 1455 N N . TYR A 1 193 ? 16.334 -14.812 -11.883 1.00 91.06 193 TYR A N 1
ATOM 1456 C CA . TYR A 1 193 ? 14.885 -14.638 -12.014 1.00 91.06 193 TYR A CA 1
ATOM 1457 C C . TYR A 1 193 ? 14.362 -13.365 -11.336 1.00 91.06 193 TYR A C 1
ATOM 1459 O O . TYR A 1 193 ? 15.005 -12.763 -10.476 1.00 91.06 193 TYR A O 1
ATOM 1467 N N . PHE A 1 194 ? 13.157 -12.956 -11.731 1.00 95.69 194 PHE A N 1
ATOM 1468 C CA . PHE A 1 194 ? 12.522 -11.711 -11.308 1.00 95.69 194 PHE A CA 1
ATOM 1469 C C . PHE A 1 194 ? 11.373 -11.978 -10.332 1.00 95.69 194 PHE A C 1
ATOM 1471 O O . PHE A 1 194 ? 10.325 -12.496 -10.714 1.00 95.69 194 PHE A O 1
ATOM 1478 N N . THR A 1 195 ? 11.544 -11.584 -9.069 1.00 93.75 195 THR A N 1
ATOM 1479 C CA . THR A 1 195 ? 10.542 -11.789 -8.004 1.00 93.75 195 THR A CA 1
ATOM 1480 C C . THR A 1 195 ? 9.424 -10.750 -7.997 1.00 93.75 195 THR A C 1
ATOM 1482 O O . THR A 1 195 ? 8.379 -10.983 -7.395 1.00 93.75 195 THR A O 1
ATOM 1485 N N . LEU A 1 196 ? 9.613 -9.605 -8.662 1.00 97.00 196 LEU A N 1
ATOM 1486 C CA . LEU A 1 196 ? 8.672 -8.482 -8.610 1.00 97.00 196 LEU A CA 1
ATOM 1487 C C . LEU A 1 196 ? 7.773 -8.373 -9.845 1.00 97.00 196 LEU A C 1
ATOM 1489 O O . LEU A 1 196 ? 6.989 -7.432 -9.955 1.00 97.00 196 LEU A O 1
ATOM 1493 N N . THR A 1 197 ? 7.824 -9.349 -10.756 1.00 97.31 197 THR A N 1
ATOM 1494 C CA . THR A 1 197 ? 7.003 -9.348 -11.978 1.00 97.31 197 THR A CA 1
ATOM 1495 C C . THR A 1 197 ? 5.511 -9.261 -11.669 1.00 97.31 197 THR A C 1
ATOM 1497 O O . THR A 1 197 ? 4.803 -8.464 -12.282 1.00 97.31 197 THR A O 1
ATOM 1500 N N . GLY A 1 198 ? 5.039 -10.007 -10.664 1.00 97.12 198 GLY A N 1
ATOM 1501 C CA . GLY A 1 198 ? 3.644 -9.940 -10.222 1.00 97.12 198 GLY A CA 1
ATOM 1502 C C . GLY A 1 198 ? 3.243 -8.549 -9.720 1.00 97.12 198 GLY A C 1
ATOM 1503 O O . GLY A 1 198 ? 2.157 -8.077 -10.042 1.00 97.12 198 GLY A O 1
ATOM 1504 N N . VAL A 1 199 ? 4.139 -7.855 -9.008 1.00 97.38 199 VAL A N 1
ATOM 1505 C CA . VAL A 1 199 ? 3.902 -6.488 -8.510 1.00 97.38 199 VAL A CA 1
ATOM 1506 C C . VAL A 1 199 ? 3.767 -5.509 -9.675 1.00 97.38 199 VAL A C 1
ATOM 1508 O O . VAL A 1 199 ? 2.797 -4.749 -9.727 1.00 97.38 199 VAL A O 1
ATOM 1511 N N . GLY A 1 200 ? 4.696 -5.558 -10.636 1.00 96.94 200 GLY A N 1
ATOM 1512 C CA . GLY A 1 200 ? 4.675 -4.701 -11.825 1.00 96.94 200 GLY A CA 1
ATOM 1513 C C . GLY A 1 200 ? 3.394 -4.857 -12.650 1.00 96.94 200 GLY A C 1
ATOM 1514 O O . GLY A 1 200 ? 2.784 -3.867 -13.071 1.00 96.94 200 GLY A O 1
ATOM 1515 N N . MET A 1 201 ? 2.944 -6.103 -12.823 1.00 97.88 201 MET A N 1
ATOM 1516 C CA . MET A 1 201 ? 1.692 -6.421 -13.511 1.00 97.88 201 MET A CA 1
ATOM 1517 C C . MET A 1 201 ? 0.467 -5.923 -12.743 1.00 97.88 201 MET A C 1
ATOM 1519 O O . MET A 1 201 ? -0.346 -5.188 -13.310 1.00 97.88 201 MET A O 1
ATOM 1523 N N . LEU A 1 202 ? 0.359 -6.278 -11.459 1.00 97.56 202 LEU A N 1
ATOM 1524 C CA . LEU A 1 202 ? -0.789 -5.945 -10.618 1.00 97.56 202 LEU A CA 1
ATOM 1525 C C . LEU A 1 202 ? -1.004 -4.431 -10.543 1.00 97.56 202 LEU A C 1
ATOM 1527 O O . LEU A 1 202 ? -2.124 -3.962 -10.734 1.00 97.56 202 LEU A O 1
ATOM 1531 N N . CYS A 1 203 ? 0.070 -3.662 -10.350 1.00 98.06 203 CYS A N 1
ATOM 1532 C CA . CYS A 1 203 ? 0.011 -2.201 -10.300 1.00 98.06 203 CYS A CA 1
ATOM 1533 C C . CYS A 1 203 ? -0.580 -1.609 -11.585 1.00 98.06 203 CYS A C 1
ATOM 1535 O O . CYS A 1 203 ? -1.501 -0.795 -11.530 1.00 98.06 203 CYS A O 1
ATOM 1537 N N . ASN A 1 204 ? -0.117 -2.055 -12.757 1.00 97.69 204 ASN A N 1
ATOM 1538 C CA . ASN A 1 204 ? -0.694 -1.615 -14.027 1.00 97.69 204 ASN A CA 1
ATOM 1539 C C . ASN A 1 204 ? -2.172 -2.032 -14.152 1.00 97.69 204 ASN A C 1
ATOM 1541 O O . ASN A 1 204 ? -3.010 -1.238 -14.581 1.00 97.69 204 ASN A O 1
ATOM 1545 N N . GLN A 1 205 ? -2.522 -3.262 -13.773 1.00 97.44 205 GLN A N 1
ATOM 1546 C CA . GLN A 1 205 ? -3.893 -3.775 -13.878 1.00 97.44 205 GLN A CA 1
ATOM 1547 C C . GLN A 1 205 ? -4.878 -3.008 -12.985 1.00 97.44 205 GLN A C 1
ATOM 1549 O O . GLN A 1 205 ? -5.928 -2.587 -13.474 1.00 97.44 205 GLN A O 1
ATOM 1554 N N . MET A 1 206 ? -4.527 -2.764 -11.721 1.00 96.25 206 MET A N 1
ATOM 1555 C CA . MET A 1 206 ? -5.355 -2.035 -10.750 1.00 96.25 206 MET A CA 1
ATOM 1556 C C . MET A 1 206 ? -5.715 -0.621 -11.219 1.00 96.25 206 MET A C 1
ATOM 1558 O O . MET A 1 206 ? -6.814 -0.124 -10.955 1.00 96.25 206 MET A O 1
ATOM 1562 N N . TRP A 1 207 ? -4.824 0.011 -11.978 1.00 97.31 207 TRP A N 1
ATOM 1563 C CA . TRP A 1 207 ? -5.020 1.348 -12.538 1.00 97.31 207 TRP A CA 1
ATOM 1564 C C . TRP A 1 207 ? -5.550 1.340 -13.980 1.00 97.31 207 TRP A C 1
ATOM 1566 O O . TRP A 1 207 ? -5.403 2.311 -14.719 1.00 97.31 207 TRP A O 1
ATOM 1576 N N . GLY A 1 208 ? -6.197 0.246 -14.401 1.00 96.50 208 GLY A N 1
ATOM 1577 C CA . GLY A 1 208 ? -6.874 0.148 -15.701 1.00 96.50 208 GLY A CA 1
ATOM 1578 C C . GLY A 1 208 ? -5.923 0.037 -16.897 1.00 96.50 208 GLY A C 1
ATOM 1579 O O . GLY A 1 208 ? -6.341 0.138 -18.052 1.00 96.50 208 GLY A O 1
ATOM 1580 N N . LYS A 1 209 ? -4.633 -0.201 -16.650 1.00 96.69 209 LYS A N 1
ATOM 1581 C CA . LYS A 1 209 ? -3.580 -0.323 -17.664 1.00 96.69 209 LYS A CA 1
ATOM 1582 C C . LYS A 1 209 ? -3.204 -1.781 -17.958 1.00 96.69 209 LYS A C 1
ATOM 1584 O O . LYS A 1 209 ? -2.147 -2.054 -18.514 1.00 96.69 209 LYS A O 1
ATOM 1589 N N . GLY A 1 210 ? -4.092 -2.731 -17.656 1.00 94.19 210 GLY A N 1
ATOM 1590 C CA . GLY A 1 210 ? -3.862 -4.168 -17.868 1.00 94.19 210 GLY A CA 1
ATOM 1591 C C . GLY A 1 210 ? -3.616 -4.592 -19.325 1.00 94.19 210 GLY A C 1
ATOM 1592 O O . GLY A 1 210 ? -3.039 -5.643 -19.576 1.00 94.19 210 GLY A O 1
ATOM 1593 N N . HIS A 1 211 ? -4.022 -3.775 -20.299 1.00 95.69 211 HIS A N 1
ATOM 1594 C CA . HIS A 1 211 ? -3.847 -4.051 -21.730 1.00 95.69 211 HIS A CA 1
ATOM 1595 C C . HIS A 1 211 ? -2.456 -3.672 -22.271 1.00 95.69 211 HIS A C 1
ATOM 1597 O O . HIS A 1 211 ? -2.141 -4.003 -23.424 1.00 95.69 211 HIS A O 1
ATOM 1603 N N . ARG A 1 212 ? -1.644 -2.969 -21.468 1.00 96.12 212 ARG A N 1
ATOM 1604 C CA . ARG A 1 212 ? -0.308 -2.493 -21.835 1.00 96.12 212 ARG A CA 1
ATOM 1605 C C . ARG A 1 212 ? 0.643 -3.639 -22.180 1.00 96.12 212 ARG A C 1
ATOM 1607 O O . ARG A 1 212 ? 0.500 -4.767 -21.702 1.00 96.12 212 ARG A O 1
ATOM 1614 N N . SER A 1 213 ? 1.629 -3.343 -23.023 1.00 96.50 213 SER A N 1
ATOM 1615 C CA . SER A 1 213 ? 2.655 -4.309 -23.436 1.00 96.50 213 SER A CA 1
ATOM 1616 C C . SER A 1 213 ? 3.425 -4.894 -22.257 1.00 96.50 213 SER A C 1
ATOM 1618 O O . SER A 1 213 ? 3.764 -6.070 -22.272 1.00 96.50 213 SER A O 1
ATOM 1620 N N . GLU A 1 214 ? 3.651 -4.092 -21.231 1.00 96.69 214 GLU A N 1
ATOM 1621 C CA . GLU A 1 214 ? 4.429 -4.398 -20.046 1.00 96.69 214 GLU A CA 1
ATOM 1622 C C . GLU A 1 214 ? 3.758 -5.519 -19.239 1.00 96.69 214 GLU A C 1
ATOM 1624 O O . GLU A 1 214 ? 4.398 -6.516 -18.906 1.00 96.69 214 GLU A O 1
ATOM 1629 N N . VAL A 1 215 ? 2.431 -5.460 -19.072 1.00 97.25 215 VAL A N 1
ATOM 1630 C CA . VAL A 1 215 ? 1.644 -6.536 -18.442 1.00 97.25 215 VAL A CA 1
ATOM 1631 C C . VAL A 1 215 ? 1.677 -7.812 -19.283 1.00 97.25 215 VAL A C 1
ATOM 1633 O O . VAL A 1 215 ? 1.864 -8.903 -18.750 1.00 97.25 215 VAL A O 1
ATOM 1636 N N . LYS A 1 216 ? 1.547 -7.695 -20.611 1.00 97.31 216 LYS A N 1
ATOM 1637 C CA . LYS A 1 216 ? 1.602 -8.852 -21.525 1.00 97.31 216 LYS A CA 1
ATOM 1638 C C . LYS A 1 216 ? 2.970 -9.537 -21.509 1.00 97.31 216 LYS A C 1
ATOM 1640 O O . LYS A 1 216 ? 3.028 -10.762 -21.569 1.00 97.31 216 LYS A O 1
ATOM 1645 N N . LYS A 1 217 ? 4.062 -8.770 -21.443 1.00 97.56 217 LYS A N 1
ATOM 1646 C CA . LYS A 1 217 ? 5.426 -9.302 -21.314 1.00 97.56 217 LYS A CA 1
ATOM 1647 C C . LYS A 1 217 ? 5.615 -10.005 -19.971 1.00 97.56 217 LYS A C 1
ATOM 1649 O O . LYS A 1 217 ? 6.087 -11.134 -19.960 1.00 97.56 217 LYS A O 1
ATOM 1654 N N . GLY A 1 218 ? 5.173 -9.391 -18.872 1.00 97.25 218 GLY A N 1
ATOM 1655 C CA . GLY A 1 218 ? 5.221 -10.012 -17.545 1.00 97.25 218 GLY A CA 1
ATOM 1656 C C . GLY A 1 218 ? 4.438 -11.324 -17.479 1.00 97.25 218 GLY A C 1
ATOM 1657 O O . GLY A 1 218 ? 4.949 -12.321 -16.980 1.00 97.25 218 GLY A O 1
ATOM 1658 N N . ALA A 1 219 ? 3.241 -11.369 -18.072 1.00 97.06 219 ALA A N 1
ATOM 1659 C CA . ALA A 1 219 ? 2.447 -12.593 -18.141 1.00 97.06 219 ALA A CA 1
ATOM 1660 C C . ALA A 1 219 ? 3.174 -13.706 -18.906 1.00 97.06 219 ALA A C 1
ATOM 1662 O O . ALA A 1 219 ? 3.195 -14.841 -18.446 1.00 97.06 219 ALA A O 1
ATOM 1663 N N . LYS A 1 220 ? 3.804 -13.377 -20.044 1.00 96.75 220 LYS A N 1
ATOM 1664 C CA . LYS A 1 220 ? 4.623 -14.330 -20.807 1.00 96.75 220 LYS A CA 1
ATOM 1665 C C . LYS A 1 220 ? 5.821 -14.830 -20.003 1.00 96.75 220 LYS A C 1
ATOM 1667 O O . LYS A 1 220 ? 6.106 -16.014 -20.067 1.00 96.75 220 LYS A O 1
ATOM 1672 N N . TYR A 1 221 ? 6.483 -13.953 -19.249 1.00 96.44 221 TYR A N 1
ATOM 1673 C CA . TYR A 1 221 ? 7.602 -14.327 -18.384 1.00 96.44 221 TYR A CA 1
ATOM 1674 C C . TYR A 1 221 ? 7.190 -15.325 -17.291 1.00 96.44 221 TYR A C 1
ATOM 1676 O O . TYR A 1 221 ? 7.926 -16.261 -17.021 1.00 96.44 221 TYR A O 1
ATOM 1684 N N . LEU A 1 222 ? 6.017 -15.146 -16.673 1.00 94.00 222 LEU A N 1
ATOM 1685 C CA . LEU A 1 222 ? 5.562 -15.990 -15.558 1.00 94.00 222 LEU A CA 1
ATOM 1686 C C . LEU A 1 222 ? 5.104 -17.399 -15.964 1.00 94.00 222 LEU A C 1
ATOM 1688 O O . LEU A 1 222 ? 4.984 -18.259 -15.096 1.00 94.00 222 LEU A O 1
ATOM 1692 N N . VAL A 1 223 ? 4.789 -17.617 -17.242 1.00 92.62 223 VAL A N 1
ATOM 1693 C CA . VAL A 1 223 ? 4.309 -18.913 -17.762 1.00 92.62 223 VAL A CA 1
ATOM 1694 C C . VAL A 1 223 ? 5.334 -19.627 -18.645 1.00 92.62 223 VAL A C 1
ATOM 1696 O O . VAL A 1 223 ? 5.032 -20.708 -19.150 1.00 92.62 223 VAL A O 1
ATOM 1699 N N . ALA A 1 224 ? 6.488 -18.997 -18.878 1.00 81.38 224 ALA A N 1
ATOM 1700 C CA . ALA A 1 224 ? 7.626 -19.582 -19.581 1.00 81.38 224 ALA A CA 1
ATOM 1701 C C . ALA A 1 224 ? 8.419 -20.496 -18.640 1.00 81.38 224 ALA A C 1
ATOM 1703 O O . ALA A 1 224 ? 8.862 -21.559 -19.127 1.00 81.38 224 ALA A O 1
#

Foldseek 3Di:
DLVVLQVQQDPQLFHDDAFRLLRLLVSLVVCVVVVHELPDPPCNVSNLSSLLSLQVQLVVVVLAFTPDLPDQQSLSSLLSNLLSLLSRLLVCVVVVNDDPCSLVSNQRSLLVLQVLQAPQLFAAGSSHNYDHDGWLVSRLSNLSSNLSNVSNDPPHDCSVVSLVSSLVQQLQQDAPQLAGDTRGNAHPDPDRGHPCLVSNQVSCVSVVNNVDPSNVSSVNRVVD

Sequence (224 aa):
ALKWLKANQNSDGSWGSNRKVAMTGFALLAYFGHCETPISDEFGDSCLKGIVYLVNVGLQNDGRLANGFTSNSWCYEHAIGTYALGEAATFCKDLNIEVPSLMDVTEKAGQFIIENQNSTGGWAYSYERSGGHSDVSVTGWQIQALKACSHASSKFNGMNGCIDDALKYLDKCQNENGGYGYTGPKPAGEVEYFTLTGVGMLCNQMWGKGHRSEVKKGAKYLVA

Mean predicted aligned error: 2.95 Å

pLDDT: mean 96.72, std 2.84, range [81.38, 98.94]

Solvent-accessible surface area (backbone atoms only — not comparable to full-atom values): 11354 Å² total; per-residue (Å²): 113,68,71,56,53,62,74,57,48,43,97,75,26,35,20,75,93,67,58,29,37,29,41,24,14,51,53,44,45,56,35,48,75,69,73,45,39,62,82,34,90,90,50,4,71,54,42,43,33,30,51,52,35,54,37,52,48,9,64,77,48,73,16,44,35,50,81,54,85,86,48,51,64,30,49,53,19,24,21,37,27,34,22,28,37,8,47,49,36,30,52,26,60,78,67,71,50,90,59,85,60,39,60,61,30,33,51,40,24,41,42,50,56,53,76,32,43,16,80,76,27,31,28,15,47,62,43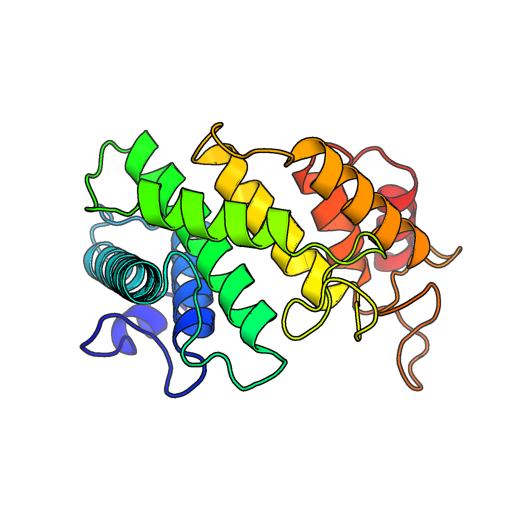,29,43,67,71,66,65,45,32,41,70,58,25,38,40,43,53,50,13,47,50,30,27,56,71,46,47,85,84,61,78,63,51,69,62,48,51,55,35,30,52,53,33,44,58,60,11,38,24,95,74,18,34,16,18,46,79,27,46,48,48,60,84,92,48,96,57,46,88,39,22,66,48,55,32,49,51,35,37,78,71,76,42,52,85,38,68,66,34,54,33,21,54,53,44,77,74,106